Protein AF-X0SMR6-F1 (afdb_monomer)

Radius of gyration: 31.28 Å; Cα contacts (8 Å, |Δi|>4): 449; chains: 1; bounding box: 63×114×72 Å

Foldseek 3Di:
DDDDDDDDPPDDDDAQDKDFAAPLGKDWDADPQRKIKIFFHGKIKTFHDWDDDVVQLETAGEMETEAGKMWIQDAASPPRPYDFHWYDYLFKIKTDHGFTKMWHHHHSFKIKIFTQAAKMWIFTPVGNVAIAMDHHQWMWMGGHPDHIDHTDRDDPVVVVVSCPRTPDPDPDDDPDPPPDDDDDDDDDDDDDDDDDDDDDDDDDDDDDDDDDDDDDDDDDDDDDDDDDDDDDDDDDDDDDDDDD

Organism: NCBI:txid412755

Secondary structure (DSSP, 8-state):
-PPPPPP-TTPPP-TT-EEE--TT--EEEE-TTS-EEEE-TT-EEEEEEEEEETTTTEEEEEEEEEEEEEEEEPPP-TT-SEEEEEEE-SSEEEEESS-EEEEEE-SSSEEEEEE-SSEEEEEESS-TT-EEEEETTEEEEEETTSPPPPPEEPPHHHHHHHHTTSPP-S---------------------------------------------------------------PPPPPPPPPP-

pLDDT: mean 74.0, std 23.2, range [31.34, 95.31]

Structure (mmCIF, N/CA/C/O backbone):
data_AF-X0SMR6-F1
#
_entry.id   AF-X0SMR6-F1
#
loop_
_atom_site.group_PDB
_atom_site.id
_atom_site.type_symbol
_atom_site.label_atom_id
_atom_site.label_alt_id
_atom_site.label_comp_id
_atom_site.label_asym_id
_atom_site.label_entity_id
_atom_site.label_seq_id
_atom_site.pdbx_PDB_ins_code
_atom_site.Cartn_x
_atom_site.Cartn_y
_atom_site.Cartn_z
_atom_site.occupancy
_atom_site.B_iso_or_equiv
_atom_site.auth_seq_id
_atom_site.auth_comp_id
_atom_site.auth_asym_id
_atom_site.auth_atom_id
_atom_site.pdbx_PDB_model_num
ATOM 1 N N . VAL A 1 1 ? -21.316 -9.747 -16.899 1.00 54.12 1 VAL A N 1
ATOM 2 C CA . VAL A 1 1 ? -20.141 -9.779 -15.994 1.00 54.12 1 VAL A CA 1
ATOM 3 C C . VAL A 1 1 ? -19.235 -10.904 -16.452 1.00 54.12 1 VAL A C 1
ATOM 5 O O . VAL A 1 1 ? -19.767 -11.990 -16.651 1.00 54.12 1 VAL A O 1
ATOM 8 N N . PRO A 1 2 ? -17.940 -10.658 -16.708 1.00 64.94 2 PRO A N 1
ATOM 9 C CA . PRO A 1 2 ? -17.018 -11.730 -17.065 1.00 64.94 2 PRO A CA 1
ATOM 10 C C . PRO A 1 2 ? -16.929 -12.743 -15.919 1.00 64.94 2 PRO A C 1
ATOM 12 O O . PRO A 1 2 ? -17.005 -12.366 -14.745 1.00 64.94 2 PRO A O 1
ATOM 15 N N . SER A 1 3 ? -16.813 -14.021 -16.268 1.00 77.00 3 SER A N 1
ATOM 16 C CA . SER A 1 3 ? -16.624 -15.096 -15.297 1.00 77.00 3 SER A CA 1
ATOM 17 C C . SER A 1 3 ? -15.262 -14.946 -14.614 1.00 77.00 3 SER A C 1
ATOM 19 O O . SER A 1 3 ? -14.288 -14.610 -15.291 1.00 77.00 3 SER A O 1
ATOM 21 N N . PRO A 1 4 ? -15.166 -15.177 -13.294 1.00 81.44 4 PRO A N 1
ATOM 22 C CA . PRO A 1 4 ? -13.883 -15.143 -12.607 1.00 81.44 4 PRO A CA 1
ATOM 23 C C . PRO A 1 4 ? -12.962 -16.233 -13.168 1.00 81.44 4 PRO A C 1
ATOM 25 O O . PRO A 1 4 ? -13.382 -17.376 -13.343 1.00 81.44 4 PRO A O 1
ATOM 28 N N . ILE A 1 5 ? -11.711 -15.869 -13.448 1.00 88.25 5 ILE A N 1
ATOM 29 C CA . ILE A 1 5 ? -10.665 -16.801 -13.875 1.00 88.25 5 ILE A CA 1
ATOM 30 C C . ILE A 1 5 ? -9.921 -17.267 -12.623 1.00 88.25 5 ILE A C 1
ATOM 32 O O . ILE A 1 5 ? -9.523 -16.449 -11.792 1.00 88.25 5 ILE A O 1
ATOM 36 N N . THR A 1 6 ? -9.744 -18.579 -12.472 1.00 89.88 6 THR A N 1
ATOM 37 C CA . THR A 1 6 ? -8.968 -19.148 -11.364 1.00 89.88 6 THR A CA 1
ATOM 38 C C . THR A 1 6 ? -7.497 -18.814 -11.542 1.00 89.88 6 THR A C 1
ATOM 40 O O . THR A 1 6 ? -6.905 -19.183 -12.552 1.00 89.88 6 THR A O 1
ATOM 43 N N . VAL A 1 7 ? -6.903 -18.156 -10.547 1.00 88.19 7 VAL A N 1
ATOM 44 C CA . VAL A 1 7 ? -5.481 -17.805 -10.561 1.00 88.19 7 VAL A CA 1
ATOM 45 C C . VAL A 1 7 ? -4.621 -19.051 -10.315 1.00 88.19 7 VAL A C 1
ATOM 47 O O . VAL A 1 7 ? -4.873 -19.821 -9.392 1.00 88.19 7 VAL A O 1
ATOM 50 N N . THR A 1 8 ? -3.583 -19.227 -11.127 1.00 89.06 8 THR A N 1
ATOM 51 C CA . THR A 1 8 ? -2.539 -20.248 -11.031 1.00 89.06 8 THR A CA 1
ATOM 52 C C . THR A 1 8 ? -1.177 -19.569 -10.898 1.00 89.06 8 THR A C 1
ATOM 54 O O . THR A 1 8 ? -1.001 -18.402 -11.261 1.00 89.06 8 THR A O 1
ATOM 57 N N . LEU A 1 9 ? -0.198 -20.287 -10.346 1.00 88.81 9 LEU A N 1
ATOM 58 C CA . LEU A 1 9 ? 1.154 -19.763 -10.173 1.00 88.81 9 LEU A CA 1
ATOM 59 C C . LEU A 1 9 ? 1.781 -19.411 -11.531 1.00 88.81 9 LEU A C 1
ATOM 61 O O . LEU A 1 9 ? 1.693 -20.189 -12.478 1.00 88.81 9 LEU A O 1
ATOM 65 N N . GLY A 1 10 ? 2.428 -18.247 -11.607 1.00 88.00 10 GLY A N 1
ATOM 66 C CA . GLY A 1 10 ? 3.087 -17.769 -12.826 1.00 88.00 10 GLY A CA 1
ATOM 67 C C . GLY A 1 10 ? 2.146 -17.143 -13.857 1.00 88.00 10 GLY A C 1
ATOM 68 O O . GLY A 1 10 ? 2.609 -16.731 -14.918 1.00 88.00 10 GLY A O 1
ATOM 69 N N . MET A 1 11 ? 0.845 -17.037 -13.566 1.00 91.31 11 MET A N 1
ATOM 70 C CA . MET A 1 11 ? -0.073 -16.318 -14.443 1.00 91.31 11 MET A CA 1
ATOM 71 C C . MET A 1 11 ? 0.282 -14.823 -14.487 1.00 91.31 11 MET A C 1
ATOM 73 O O . MET A 1 11 ? 0.423 -14.206 -13.427 1.00 91.31 11 MET A O 1
ATOM 77 N N . PRO A 1 12 ? 0.399 -14.223 -15.685 1.00 89.50 12 PRO A N 1
ATOM 78 C CA . PRO A 1 12 ? 0.598 -12.788 -15.805 1.00 89.50 12 PRO A CA 1
ATOM 79 C C . PRO A 1 12 ? -0.660 -12.036 -15.364 1.00 89.50 12 PRO A C 1
ATOM 81 O O . PRO A 1 12 ? -1.778 -12.407 -15.721 1.00 89.50 12 PRO A O 1
ATOM 84 N N . VAL A 1 13 ? -0.456 -10.954 -14.616 1.00 89.56 13 VAL A N 1
ATOM 85 C CA . VAL A 1 13 ? -1.508 -9.999 -14.254 1.00 89.56 13 VAL A CA 1
ATOM 86 C C . VAL A 1 13 ? -1.334 -8.755 -15.118 1.00 89.56 13 VAL A C 1
ATOM 88 O O . VAL A 1 13 ? -0.211 -8.287 -15.318 1.00 89.56 13 VAL A O 1
ATOM 91 N N . HIS A 1 14 ? -2.438 -8.221 -15.626 1.00 90.19 14 HIS A N 1
ATOM 92 C CA . HIS A 1 14 ? -2.454 -7.071 -16.519 1.00 90.19 14 HIS A CA 1
ATOM 93 C C . HIS A 1 14 ? -3.076 -5.841 -15.851 1.00 90.19 14 HIS A C 1
ATOM 95 O O . HIS A 1 14 ? -3.699 -5.895 -14.789 1.00 90.19 14 HIS A O 1
ATOM 101 N N . LEU A 1 15 ? -2.890 -4.690 -16.494 1.00 89.06 15 LEU A N 1
ATOM 102 C CA . LEU A 1 15 ? -3.566 -3.455 -16.112 1.00 89.06 15 LEU A CA 1
ATOM 103 C C . LEU A 1 15 ? -5.083 -3.627 -16.190 1.00 89.06 15 LEU A C 1
ATOM 105 O O . LEU A 1 15 ? -5.597 -4.268 -17.102 1.00 89.06 15 LEU A O 1
ATOM 109 N N . HIS A 1 16 ? -5.785 -3.000 -15.250 1.00 89.75 16 HIS A N 1
ATOM 110 C CA . HIS A 1 16 ? -7.233 -3.080 -15.054 1.00 89.75 16 HIS A CA 1
ATOM 111 C C . HIS A 1 16 ? -7.761 -4.439 -14.582 1.00 89.75 16 HIS A C 1
ATOM 113 O O . HIS A 1 16 ? -8.978 -4.596 -14.432 1.00 89.75 16 HIS A O 1
ATOM 119 N N . ASP A 1 17 ? -6.877 -5.384 -14.249 1.00 91.50 17 ASP A N 1
ATOM 120 C CA . ASP A 1 17 ? -7.290 -6.634 -13.629 1.00 91.50 17 ASP A CA 1
ATOM 121 C C . ASP A 1 17 ? -7.824 -6.408 -12.213 1.00 91.50 17 ASP A C 1
ATOM 123 O O . ASP A 1 17 ? -7.370 -5.557 -11.435 1.00 91.50 17 ASP A O 1
ATOM 127 N N . ARG A 1 18 ? -8.815 -7.232 -11.873 1.00 92.88 18 ARG A N 1
ATOM 128 C CA . ARG A 1 18 ? -9.393 -7.308 -10.540 1.00 92.88 18 ARG A CA 1
ATOM 129 C C . ARG A 1 18 ? -9.115 -8.673 -9.945 1.00 92.88 18 ARG A C 1
ATOM 131 O O . ARG A 1 18 ? -9.646 -9.684 -10.398 1.00 92.88 18 ARG A O 1
ATOM 138 N N . VAL A 1 19 ? -8.335 -8.671 -8.882 1.00 92.62 19 VAL A N 1
ATOM 139 C CA . VAL A 1 19 ? -7.870 -9.860 -8.194 1.00 92.62 19 VAL A CA 1
ATOM 140 C C . VAL A 1 19 ? -8.637 -10.013 -6.890 1.00 92.62 19 VAL A C 1
ATOM 142 O O . VAL A 1 19 ? -8.716 -9.088 -6.081 1.00 92.62 19 VAL A O 1
ATOM 145 N N . ARG A 1 20 ? -9.221 -11.194 -6.686 1.00 92.75 20 ARG A N 1
ATOM 146 C CA . ARG A 1 20 ? -10.010 -11.519 -5.497 1.00 92.75 20 ARG A CA 1
ATOM 147 C C . ARG A 1 20 ? -9.496 -12.790 -4.854 1.00 92.75 20 ARG A C 1
ATOM 149 O O . ARG A 1 20 ? -9.297 -13.785 -5.545 1.00 92.75 20 ARG A O 1
ATOM 156 N N . THR A 1 21 ? -9.333 -12.766 -3.539 1.00 92.69 21 THR A N 1
ATOM 157 C CA . THR A 1 21 ? -8.978 -13.950 -2.753 1.00 92.69 21 THR A CA 1
ATOM 158 C C . THR A 1 21 ? -10.193 -14.447 -1.971 1.00 92.69 21 THR A C 1
ATOM 160 O O . THR A 1 21 ? -11.002 -13.665 -1.467 1.00 92.69 21 THR A O 1
ATOM 163 N N . GLY A 1 22 ? -10.349 -15.770 -1.903 1.00 90.50 22 GLY A N 1
ATOM 164 C CA . GLY A 1 22 ? -11.381 -16.418 -1.098 1.00 90.50 22 GLY A CA 1
ATOM 165 C C . GLY A 1 22 ? -11.052 -16.427 0.397 1.00 90.50 22 GLY A C 1
ATOM 166 O O . GLY A 1 22 ? -10.093 -15.798 0.852 1.00 90.50 22 GLY A O 1
ATOM 167 N N . ALA A 1 23 ? -11.855 -17.166 1.163 1.00 89.69 23 ALA A N 1
ATOM 168 C CA . ALA A 1 23 ? -11.477 -17.565 2.519 1.00 89.69 23 ALA A CA 1
ATOM 169 C C . ALA A 1 23 ? -10.233 -18.467 2.465 1.00 89.69 23 ALA A C 1
ATOM 171 O O . ALA A 1 23 ? -10.049 -19.186 1.478 1.00 89.69 23 ALA A O 1
ATOM 172 N N . ASP A 1 24 ? -9.361 -18.366 3.472 1.00 86.69 24 ASP A N 1
ATOM 173 C CA . ASP A 1 24 ? -8.137 -19.179 3.599 1.00 86.69 24 ASP A CA 1
ATOM 174 C C . ASP A 1 24 ? -7.206 -19.141 2.372 1.00 86.69 24 ASP A C 1
ATOM 176 O O . ASP A 1 24 ? -6.337 -19.989 2.178 1.00 86.69 24 ASP A O 1
ATOM 180 N N . SER A 1 25 ? -7.370 -18.123 1.528 1.00 88.62 25 SER A N 1
ATOM 181 C CA . SER A 1 25 ? -6.618 -17.943 0.294 1.00 88.62 25 SER A CA 1
ATOM 182 C C . SER A 1 25 ? -5.602 -16.828 0.472 1.00 88.62 25 SER A C 1
ATOM 184 O O . SER A 1 25 ? -5.902 -15.783 1.049 1.00 88.62 25 SER A O 1
ATOM 186 N N . ARG A 1 26 ? -4.401 -17.025 -0.066 1.00 90.12 26 ARG A N 1
ATOM 187 C CA . ARG A 1 26 ? -3.336 -16.018 -0.079 1.00 90.12 26 ARG A CA 1
ATOM 188 C C . ARG A 1 26 ? -2.801 -15.900 -1.490 1.00 90.12 26 ARG A C 1
ATOM 190 O O . ARG A 1 26 ? -2.728 -16.895 -2.207 1.00 90.12 26 ARG A O 1
ATOM 197 N N . LEU A 1 27 ? -2.403 -14.695 -1.871 1.00 91.38 27 LEU A N 1
ATOM 198 C CA . LEU A 1 27 ? -1.801 -14.454 -3.174 1.00 91.38 27 LEU A CA 1
ATOM 199 C C . LEU A 1 27 ? -0.575 -13.567 -3.021 1.00 91.38 27 LEU A C 1
ATOM 201 O O . LEU A 1 27 ? -0.599 -12.593 -2.274 1.00 91.38 27 LEU A O 1
ATOM 205 N N . ARG A 1 28 ? 0.484 -13.896 -3.755 1.00 92.94 28 ARG A N 1
ATOM 206 C CA . ARG A 1 28 ? 1.659 -13.046 -3.916 1.00 92.94 28 ARG A CA 1
ATOM 207 C C . ARG A 1 28 ? 1.736 -12.611 -5.373 1.00 92.94 28 ARG A C 1
ATOM 209 O O . ARG A 1 28 ? 1.676 -13.453 -6.263 1.00 92.94 28 ARG A O 1
ATOM 216 N N . ILE A 1 29 ? 1.864 -11.311 -5.592 1.00 92.25 29 ILE A N 1
ATOM 217 C CA . ILE A 1 29 ? 2.037 -10.690 -6.901 1.00 92.25 29 ILE A CA 1
ATOM 218 C C . ILE A 1 29 ? 3.399 -10.007 -6.893 1.00 92.25 29 ILE A C 1
ATOM 220 O O . ILE A 1 29 ? 3.713 -9.247 -5.975 1.00 92.25 29 ILE A O 1
ATOM 224 N N . GLU A 1 30 ? 4.205 -10.289 -7.906 1.00 92.94 30 GLU A N 1
ATOM 225 C CA . GLU A 1 30 ? 5.474 -9.614 -8.148 1.00 92.94 30 GLU A CA 1
ATOM 226 C C . GLU A 1 30 ? 5.307 -8.668 -9.336 1.00 92.94 30 GLU A C 1
ATOM 228 O O . GLU A 1 30 ? 4.787 -9.051 -10.384 1.00 92.94 30 GLU A O 1
ATOM 233 N N . LEU A 1 31 ? 5.686 -7.410 -9.140 1.00 91.88 31 LEU A N 1
ATOM 234 C CA . LEU A 1 31 ? 5.591 -6.355 -10.140 1.00 91.88 31 LEU A CA 1
ATOM 235 C C . LEU A 1 31 ? 6.909 -6.247 -10.914 1.00 91.88 31 LEU A C 1
ATOM 237 O O . LEU A 1 31 ? 7.981 -6.561 -10.400 1.00 91.88 31 LEU A O 1
ATOM 241 N N . LEU A 1 32 ? 6.849 -5.716 -12.137 1.00 90.81 32 LEU A N 1
ATOM 242 C CA . LEU A 1 32 ? 8.033 -5.566 -12.996 1.00 90.81 32 LEU A CA 1
ATOM 243 C C . LEU A 1 32 ? 9.078 -4.576 -12.447 1.00 90.81 32 LEU A C 1
ATOM 245 O O . LEU A 1 32 ? 10.226 -4.595 -12.880 1.00 90.81 32 LEU A O 1
ATOM 249 N N . ASP A 1 33 ? 8.702 -3.712 -11.500 1.00 88.81 33 ASP A N 1
ATOM 250 C CA . ASP A 1 33 ? 9.623 -2.798 -10.815 1.00 88.81 33 ASP A CA 1
ATOM 251 C C . ASP A 1 33 ? 10.373 -3.475 -9.644 1.00 88.81 33 ASP A C 1
ATOM 253 O O . ASP A 1 33 ? 11.227 -2.853 -9.005 1.00 88.81 33 ASP A O 1
ATOM 257 N N . GLY A 1 34 ? 10.078 -4.752 -9.368 1.00 89.56 34 GLY A N 1
ATOM 258 C CA . GLY A 1 34 ? 10.602 -5.525 -8.241 1.00 89.56 34 GLY A CA 1
ATOM 259 C C . GLY A 1 34 ? 9.846 -5.306 -6.928 1.00 89.56 34 GLY A C 1
ATOM 260 O O . GLY A 1 34 ? 10.296 -5.778 -5.884 1.00 89.56 34 GLY A O 1
ATOM 261 N N . SER A 1 35 ? 8.726 -4.577 -6.946 1.00 92.50 35 SER A N 1
ATOM 262 C CA . SER A 1 35 ? 7.831 -4.479 -5.793 1.00 92.50 35 SER A CA 1
ATOM 263 C C . SER A 1 35 ? 7.024 -5.772 -5.631 1.00 92.50 35 SER A C 1
ATOM 265 O O . SER A 1 35 ? 6.663 -6.429 -6.608 1.00 92.50 35 SER A O 1
ATOM 267 N N . ILE A 1 36 ? 6.707 -6.140 -4.391 1.00 93.94 36 ILE A N 1
ATOM 268 C CA . ILE A 1 36 ? 5.972 -7.372 -4.079 1.00 93.94 36 ILE A CA 1
ATOM 269 C C . ILE A 1 36 ? 4.716 -7.022 -3.290 1.00 93.94 36 ILE A C 1
ATOM 271 O O . ILE A 1 36 ? 4.769 -6.291 -2.302 1.00 93.94 36 ILE A O 1
ATOM 275 N N . MET A 1 37 ? 3.584 -7.588 -3.695 1.00 93.88 37 MET A N 1
ATOM 276 C CA . MET A 1 37 ? 2.295 -7.422 -3.035 1.00 93.88 37 MET A CA 1
ATOM 277 C C . MET A 1 37 ? 1.779 -8.774 -2.542 1.00 93.88 37 MET A C 1
ATOM 279 O O . MET A 1 37 ? 1.619 -9.710 -3.318 1.00 93.88 37 MET A O 1
ATOM 283 N N . GLY A 1 38 ? 1.508 -8.879 -1.247 1.00 93.94 38 GLY A N 1
ATOM 284 C CA . GLY A 1 38 ? 0.858 -10.021 -0.618 1.00 93.94 38 GLY A CA 1
ATOM 285 C C . GLY A 1 38 ? -0.583 -9.682 -0.261 1.00 93.94 38 GLY A C 1
ATOM 286 O O . GLY A 1 38 ? -0.823 -8.772 0.529 1.00 93.94 38 GLY A O 1
ATOM 287 N N . LEU A 1 39 ? -1.543 -10.415 -0.812 1.00 94.12 39 LEU A N 1
ATOM 288 C CA . LEU A 1 39 ? -2.955 -10.319 -0.455 1.00 94.12 39 LEU A CA 1
ATOM 289 C C . LEU A 1 39 ? -3.287 -11.427 0.543 1.00 94.12 39 LEU A C 1
ATOM 291 O O . LEU A 1 39 ? -2.935 -12.594 0.335 1.00 94.12 39 LEU A O 1
ATOM 295 N N . GLY A 1 40 ? -3.969 -11.043 1.618 1.00 92.31 40 GLY A N 1
ATOM 296 C CA . GLY A 1 40 ? -4.562 -11.980 2.562 1.00 92.31 40 GLY A CA 1
ATOM 297 C C . GLY A 1 40 ? -5.892 -12.538 2.064 1.00 92.31 40 GLY A C 1
ATOM 298 O O . GLY A 1 40 ? -6.296 -12.320 0.921 1.00 92.31 40 GLY A O 1
ATOM 299 N N . GLU A 1 41 ? -6.588 -13.236 2.951 1.00 91.75 41 GLU A N 1
ATOM 300 C CA . GLU A 1 41 ? -7.928 -13.761 2.692 1.00 91.75 41 GLU A CA 1
ATOM 301 C C . GLU A 1 41 ? -8.971 -12.650 2.492 1.00 91.75 41 GLU A C 1
ATOM 303 O O . GLU A 1 41 ? -8.841 -11.540 3.020 1.00 91.75 41 GLU A O 1
ATOM 308 N N . ARG A 1 42 ? -10.035 -12.973 1.742 1.00 91.75 42 ARG A N 1
ATOM 309 C CA . ARG A 1 42 ? -11.183 -12.085 1.473 1.00 91.75 42 ARG A CA 1
ATOM 310 C C . ARG A 1 42 ? -10.778 -10.688 0.975 1.00 91.75 42 ARG A C 1
ATOM 312 O O . ARG A 1 42 ? -11.433 -9.693 1.293 1.00 91.75 42 ARG A O 1
ATOM 319 N N . ALA A 1 43 ? -9.698 -10.612 0.204 1.00 93.69 43 ALA A N 1
ATOM 320 C CA . ALA A 1 43 ? -9.189 -9.375 -0.357 1.00 93.69 43 ALA A CA 1
ATOM 321 C C . ALA A 1 43 ? -9.760 -9.116 -1.755 1.00 93.69 43 ALA A C 1
ATOM 323 O O . ALA A 1 43 ? -9.983 -10.043 -2.535 1.00 93.69 43 ALA A O 1
ATOM 324 N N . ASP A 1 44 ? -9.984 -7.843 -2.071 1.00 94.56 44 ASP A N 1
ATOM 325 C CA . ASP A 1 44 ? -10.440 -7.381 -3.386 1.00 94.56 44 ASP A CA 1
ATOM 326 C C . ASP A 1 44 ? -9.544 -6.222 -3.831 1.00 94.56 44 ASP A C 1
ATOM 328 O O . ASP A 1 44 ? -9.626 -5.115 -3.285 1.00 94.56 44 ASP A O 1
ATOM 332 N N . LEU A 1 45 ? -8.649 -6.517 -4.773 1.00 94.75 45 LEU A N 1
ATOM 333 C CA . LEU A 1 45 ? -7.636 -5.609 -5.294 1.00 94.75 45 LEU A CA 1
ATOM 334 C C . LEU A 1 45 ? -7.890 -5.332 -6.777 1.00 94.75 45 LEU A C 1
ATOM 336 O O . LEU A 1 45 ? -8.084 -6.241 -7.578 1.00 94.75 45 LEU A O 1
ATOM 340 N N . ASN A 1 46 ? -7.797 -4.067 -7.151 1.00 94.75 46 ASN A N 1
ATOM 341 C CA . ASN A 1 46 ? -7.841 -3.574 -8.514 1.00 94.75 46 ASN A CA 1
ATOM 342 C C . ASN A 1 46 ? -6.484 -2.965 -8.874 1.00 94.75 46 ASN A C 1
ATOM 344 O O . ASN A 1 46 ? -5.974 -2.092 -8.161 1.00 94.75 46 ASN A O 1
ATOM 348 N N . LEU A 1 47 ? -5.917 -3.415 -9.990 1.00 93.06 47 LEU A N 1
ATOM 349 C CA . LEU A 1 47 ? -4.728 -2.816 -10.582 1.00 93.06 47 LEU A CA 1
ATOM 350 C C . LEU A 1 47 ? -5.191 -1.753 -11.570 1.00 93.06 47 LEU A C 1
ATOM 352 O O . LEU A 1 47 ? -5.636 -2.080 -12.660 1.00 93.06 47 LEU A O 1
ATOM 356 N N . ASP A 1 48 ? -5.143 -0.482 -11.190 1.00 92.56 48 ASP A N 1
ATOM 357 C CA . ASP A 1 48 ? -5.668 0.584 -12.046 1.00 92.56 48 ASP A CA 1
ATOM 358 C C . ASP A 1 48 ? -4.616 1.126 -13.007 1.00 92.56 48 ASP A C 1
ATOM 360 O O . ASP A 1 48 ? -4.919 1.365 -14.171 1.00 92.56 48 ASP A O 1
ATOM 364 N N . GLU A 1 49 ? -3.393 1.334 -12.523 1.00 92.06 49 GLU A N 1
ATOM 365 C CA . GLU A 1 49 ? -2.308 1.906 -13.313 1.00 92.06 49 GLU A CA 1
ATOM 366 C C . GLU A 1 49 ? -0.967 1.336 -12.860 1.00 92.06 49 GLU A C 1
ATOM 368 O O . GLU A 1 49 ? -0.687 1.211 -11.668 1.00 92.06 49 GLU A O 1
ATOM 373 N N . PHE A 1 50 ? -0.118 1.013 -13.823 1.00 92.19 50 PHE A N 1
ATOM 374 C CA . PHE A 1 50 ? 1.244 0.563 -13.601 1.00 92.19 50 PHE A CA 1
ATOM 375 C C . PHE A 1 50 ? 2.058 0.844 -14.865 1.00 92.19 50 PHE A C 1
ATOM 377 O O . PHE A 1 50 ? 1.906 0.186 -15.891 1.00 92.19 50 PHE A O 1
ATOM 384 N N . GLU A 1 51 ? 2.918 1.849 -14.785 1.00 91.19 51 GLU A N 1
ATOM 385 C CA . GLU A 1 51 ? 3.864 2.239 -15.818 1.00 91.19 51 GLU A CA 1
ATOM 386 C C . GLU A 1 51 ? 5.264 2.227 -15.203 1.00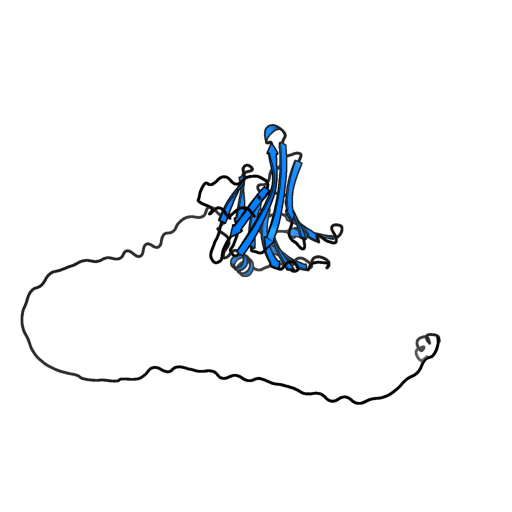 91.19 51 GLU A C 1
ATOM 388 O O . GLU A 1 51 ? 5.551 2.956 -14.249 1.00 91.19 51 GLU A O 1
ATOM 393 N N . PHE A 1 52 ? 6.152 1.408 -15.758 1.00 91.62 52 PHE A N 1
ATOM 394 C CA . PHE A 1 52 ? 7.544 1.331 -15.338 1.00 91.62 52 PHE A CA 1
ATOM 395 C C . PHE A 1 52 ? 8.449 1.452 -16.561 1.00 91.62 52 PHE A C 1
ATOM 397 O O . PHE A 1 52 ? 8.495 0.561 -17.405 1.00 91.62 52 PHE A O 1
ATOM 404 N N . ILE A 1 53 ? 9.160 2.578 -16.658 1.00 91.62 53 ILE A N 1
ATOM 405 C CA . ILE A 1 53 ? 10.094 2.866 -17.748 1.00 91.62 53 ILE A CA 1
ATOM 406 C C . ILE A 1 53 ? 11.462 3.177 -17.124 1.00 91.62 53 ILE A C 1
ATOM 408 O O . ILE A 1 53 ? 11.743 4.341 -16.799 1.00 91.62 53 ILE A O 1
ATOM 412 N N . PRO A 1 54 ? 12.327 2.162 -16.936 1.00 87.81 54 PRO A N 1
ATOM 413 C CA . PRO A 1 54 ? 13.623 2.343 -16.282 1.00 87.81 54 PRO A CA 1
ATOM 414 C C . PRO A 1 54 ? 14.539 3.305 -17.053 1.00 87.81 54 PRO A C 1
ATOM 416 O O . PRO A 1 54 ? 15.207 4.134 -16.439 1.00 87.81 54 PRO A O 1
ATOM 419 N N . GLU A 1 55 ? 14.497 3.283 -18.388 1.00 91.00 55 GLU A N 1
ATOM 420 C CA . GLU A 1 55 ? 15.276 4.173 -19.268 1.00 91.00 55 GLU A CA 1
ATOM 421 C C . GLU A 1 55 ? 14.957 5.657 -19.042 1.00 91.00 55 GLU A C 1
ATOM 423 O O . GLU A 1 55 ? 15.846 6.508 -19.007 1.00 91.00 55 GLU A O 1
ATOM 428 N N . LYS A 1 56 ? 13.671 5.972 -18.838 1.00 90.94 56 LYS A N 1
ATOM 429 C CA . LYS A 1 56 ? 13.186 7.333 -18.565 1.00 90.94 56 LYS A CA 1
ATOM 430 C C . LYS A 1 56 ? 13.198 7.676 -17.080 1.00 90.94 56 LYS A C 1
ATOM 432 O O . LYS A 1 56 ? 12.810 8.788 -16.721 1.00 90.94 56 LYS A O 1
ATOM 437 N N . LYS A 1 57 ? 13.644 6.754 -16.215 1.00 90.31 57 LYS A N 1
ATOM 438 C CA . LYS A 1 57 ? 13.641 6.924 -14.757 1.00 90.31 57 LYS A CA 1
ATOM 439 C C . LYS A 1 57 ? 12.251 7.313 -14.229 1.00 90.31 57 LYS A C 1
ATOM 441 O O . LYS A 1 57 ? 12.132 8.200 -13.376 1.00 90.31 57 LYS A O 1
ATOM 446 N N . LYS A 1 58 ? 11.214 6.665 -14.776 1.00 91.06 58 LYS A N 1
ATOM 447 C CA . LYS A 1 58 ? 9.800 6.926 -14.485 1.00 91.06 58 LYS A CA 1
ATOM 448 C C . LYS A 1 58 ? 9.112 5.662 -13.972 1.00 91.06 58 LYS A C 1
ATOM 450 O O . LYS A 1 58 ? 9.177 4.612 -14.611 1.00 91.06 58 LYS A O 1
ATOM 455 N N . ARG A 1 59 ? 8.431 5.792 -12.833 1.00 91.56 59 ARG A N 1
ATOM 456 C CA . ARG A 1 59 ? 7.463 4.830 -12.303 1.00 91.56 59 ARG A CA 1
ATOM 457 C C . ARG A 1 59 ? 6.183 5.556 -11.888 1.00 91.56 59 ARG A C 1
ATOM 459 O O . ARG A 1 59 ? 6.243 6.474 -11.064 1.00 91.56 59 ARG A O 1
ATOM 466 N N . SER A 1 60 ? 5.048 5.069 -12.382 1.00 91.12 60 SER A N 1
ATOM 467 C CA . SER A 1 60 ? 3.706 5.364 -11.877 1.00 91.12 60 SER A CA 1
ATOM 468 C C . SER A 1 60 ? 3.022 4.053 -11.507 1.00 91.12 60 SER A C 1
ATOM 470 O O . SER A 1 60 ? 2.939 3.150 -12.329 1.00 91.12 60 SER A O 1
ATOM 472 N N . ALA A 1 61 ? 2.564 3.919 -10.268 1.00 92.25 61 ALA A N 1
ATOM 473 C CA . ALA A 1 61 ? 1.802 2.760 -9.829 1.00 92.25 61 ALA A CA 1
ATOM 474 C C . ALA A 1 61 ? 0.612 3.221 -8.985 1.00 92.25 61 ALA A C 1
ATOM 476 O O . ALA A 1 61 ? 0.787 3.948 -8.000 1.00 92.25 61 ALA A O 1
ATOM 477 N N . PHE A 1 62 ? -0.589 2.806 -9.377 1.00 93.75 62 PHE A N 1
ATOM 478 C CA . PHE A 1 62 ? -1.837 3.104 -8.693 1.00 93.75 62 PHE A CA 1
ATOM 479 C C . PHE A 1 62 ? -2.662 1.830 -8.524 1.00 93.75 62 PHE A C 1
ATOM 481 O O . PHE A 1 62 ? -3.082 1.189 -9.489 1.00 93.75 62 PHE A O 1
ATOM 488 N N . PHE A 1 63 ? -2.911 1.486 -7.264 1.00 94.62 63 PHE A N 1
ATOM 489 C CA . PHE A 1 63 ? -3.677 0.308 -6.881 1.00 94.62 63 PHE A CA 1
ATOM 490 C C . PHE A 1 63 ? -4.856 0.714 -6.008 1.00 94.62 63 PHE A C 1
ATOM 492 O O . PHE A 1 63 ? -4.737 1.603 -5.160 1.00 94.62 63 PHE A O 1
ATOM 499 N N . ARG A 1 64 ? -5.982 0.021 -6.162 1.00 95.31 64 ARG A N 1
ATOM 500 C CA . ARG A 1 64 ? -7.152 0.177 -5.297 1.00 95.31 64 ARG A CA 1
ATOM 501 C C . ARG A 1 64 ? -7.441 -1.115 -4.563 1.00 95.31 64 ARG A C 1
ATOM 503 O O . ARG A 1 64 ? -7.620 -2.145 -5.193 1.00 95.31 64 ARG A O 1
ATOM 510 N N . ILE A 1 65 ? -7.560 -1.052 -3.245 1.00 95.31 65 ILE A N 1
ATOM 511 C CA . ILE A 1 65 ? -8.058 -2.164 -2.434 1.00 95.31 65 ILE A CA 1
ATOM 512 C C . ILE A 1 65 ? -9.416 -1.792 -1.854 1.00 95.31 65 ILE A C 1
ATOM 514 O O . ILE A 1 65 ? -9.569 -0.731 -1.255 1.00 95.31 65 ILE A O 1
ATOM 518 N N . ALA A 1 66 ? -10.414 -2.651 -2.049 1.00 93.81 66 ALA A N 1
ATOM 519 C CA . ALA A 1 66 ? -11.768 -2.419 -1.554 1.00 93.81 66 ALA A CA 1
ATOM 520 C C . ALA A 1 66 ? -12.037 -3.104 -0.207 1.00 93.81 66 ALA A C 1
ATOM 522 O O . ALA A 1 66 ? -12.837 -2.596 0.578 1.00 93.81 66 ALA A O 1
ATOM 523 N N . LEU A 1 67 ? -11.398 -4.250 0.045 1.00 94.50 67 LEU A N 1
ATOM 524 C CA . LEU A 1 67 ? -11.559 -5.046 1.262 1.00 94.50 67 LEU A CA 1
ATOM 525 C C . LEU A 1 67 ? -10.335 -5.945 1.472 1.00 94.50 67 LEU A C 1
ATOM 527 O O . LEU A 1 67 ? -9.660 -6.291 0.501 1.00 94.50 67 LEU A O 1
ATOM 531 N N . GLY A 1 68 ? -10.096 -6.350 2.719 1.00 93.12 68 GLY A N 1
ATOM 532 C CA . GLY A 1 68 ? -9.134 -7.385 3.087 1.00 93.12 68 GLY A CA 1
ATOM 533 C C . GLY A 1 68 ? -7.792 -6.829 3.542 1.00 93.12 68 GLY A C 1
ATOM 534 O O . GLY A 1 68 ? -7.634 -5.628 3.781 1.00 93.12 68 GLY A O 1
ATOM 535 N N . LYS A 1 69 ? -6.821 -7.728 3.710 1.00 94.06 69 LYS A N 1
ATOM 536 C CA . LYS A 1 69 ? -5.452 -7.368 4.090 1.00 94.06 69 LYS A CA 1
ATOM 537 C C . LYS A 1 69 ? -4.544 -7.349 2.861 1.00 94.06 69 LYS A C 1
ATOM 539 O O . LYS A 1 69 ? -4.589 -8.263 2.038 1.00 94.06 69 LYS A O 1
ATOM 544 N N . LEU A 1 70 ? -3.682 -6.344 2.780 1.00 95.12 70 LEU A N 1
ATOM 545 C CA . LEU A 1 70 ? -2.671 -6.186 1.743 1.00 95.12 70 LEU A CA 1
ATOM 546 C C . LEU A 1 70 ? -1.349 -5.751 2.372 1.00 95.12 70 LEU A C 1
ATOM 548 O O . LEU A 1 70 ? -1.277 -4.721 3.032 1.00 95.12 70 LEU A O 1
ATOM 552 N N . ARG A 1 71 ? -0.295 -6.520 2.129 1.00 94.38 71 ARG A N 1
ATOM 553 C CA . ARG A 1 71 ? 1.084 -6.192 2.483 1.00 94.38 71 ARG A CA 1
ATOM 554 C C . ARG A 1 71 ? 1.801 -5.829 1.204 1.00 94.38 71 ARG A C 1
ATOM 556 O O . ARG A 1 71 ? 1.718 -6.566 0.227 1.00 94.38 71 ARG A O 1
ATOM 563 N N . VAL A 1 72 ? 2.505 -4.713 1.202 1.00 94.81 72 VAL A N 1
ATOM 564 C CA . VAL A 1 72 ? 3.232 -4.255 0.024 1.00 94.81 72 VAL A CA 1
ATOM 565 C C . VAL A 1 72 ? 4.650 -3.927 0.430 1.00 94.81 72 VAL A C 1
ATOM 567 O O . VAL A 1 72 ? 4.881 -3.138 1.342 1.00 94.81 72 VAL A O 1
ATOM 570 N N . PHE A 1 73 ? 5.588 -4.535 -0.276 1.00 94.56 73 PHE A N 1
ATOM 571 C CA . PHE A 1 73 ? 6.971 -4.115 -0.321 1.00 94.56 73 PHE A CA 1
ATOM 572 C C . PHE A 1 73 ? 7.160 -3.295 -1.594 1.00 94.56 73 PHE A C 1
ATOM 574 O O . PHE A 1 73 ? 7.231 -3.852 -2.691 1.00 94.56 73 PHE A O 1
ATOM 581 N N . ALA A 1 74 ? 7.182 -1.973 -1.459 1.00 92.06 74 ALA A N 1
ATOM 582 C CA . ALA A 1 74 ? 7.470 -1.093 -2.578 1.00 92.06 74 ALA A CA 1
ATOM 583 C C . ALA A 1 74 ? 8.977 -0.857 -2.639 1.00 92.06 74 ALA A C 1
ATOM 585 O O . ALA 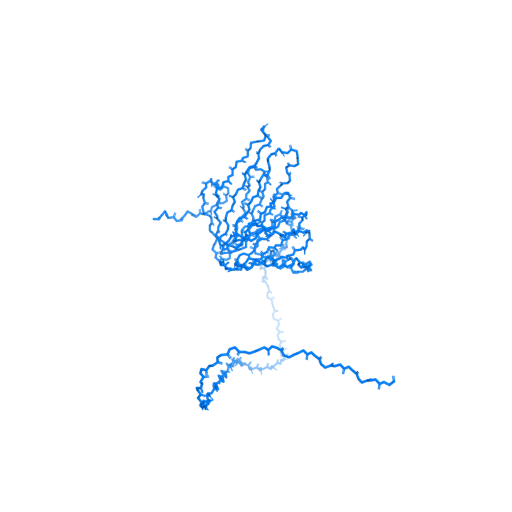A 1 74 ? 9.546 -0.261 -1.721 1.00 92.06 74 ALA A O 1
ATOM 586 N N . ARG A 1 75 ? 9.615 -1.281 -3.733 1.00 90.56 75 ARG A N 1
ATOM 587 C CA . ARG A 1 75 ? 11.051 -1.068 -3.923 1.00 90.56 75 ARG A CA 1
ATOM 588 C C . ARG A 1 75 ? 11.362 0.429 -3.927 1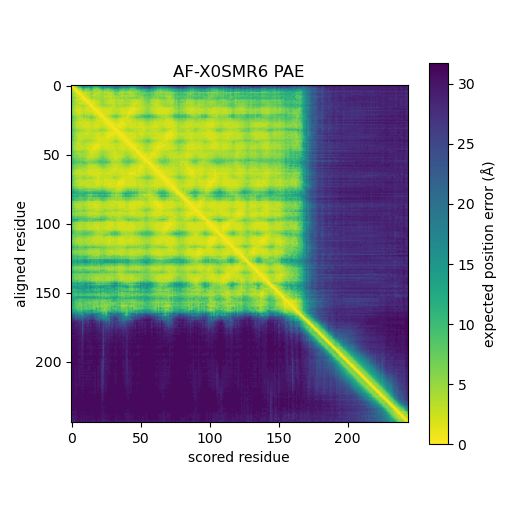.00 90.56 75 ARG A C 1
ATOM 590 O O . ARG A 1 75 ? 10.653 1.222 -4.561 1.00 90.56 75 ARG A O 1
ATOM 597 N N . ASP A 1 76 ? 12.434 0.813 -3.237 1.00 87.44 76 ASP A N 1
ATOM 598 C CA . ASP A 1 76 ? 12.960 2.166 -3.353 1.00 87.44 76 ASP A CA 1
ATOM 599 C C . ASP A 1 76 ? 13.690 2.332 -4.692 1.00 87.44 76 ASP A C 1
ATOM 601 O O . ASP A 1 76 ? 14.619 1.595 -5.027 1.00 87.44 76 ASP A O 1
ATOM 605 N N . LEU A 1 77 ? 13.234 3.307 -5.471 1.00 86.06 77 LEU A N 1
ATOM 606 C CA . LEU A 1 77 ? 13.797 3.680 -6.764 1.00 86.06 77 LEU A CA 1
ATOM 607 C C . LEU A 1 77 ? 14.482 5.040 -6.625 1.00 86.06 77 LEU A C 1
ATOM 609 O O . LEU A 1 77 ? 14.145 6.013 -7.311 1.00 86.06 77 LEU A O 1
ATOM 613 N N . ALA A 1 78 ? 15.424 5.121 -5.685 1.00 80.44 78 ALA A N 1
ATOM 614 C CA . ALA A 1 78 ? 16.252 6.298 -5.489 1.00 80.44 78 ALA A CA 1
ATOM 615 C C . ALA A 1 78 ? 16.909 6.710 -6.822 1.00 80.44 78 ALA A C 1
ATOM 617 O O . ALA A 1 78 ? 17.445 5.889 -7.564 1.00 80.44 78 ALA A O 1
ATOM 618 N N . GLY A 1 79 ? 16.814 7.995 -7.167 1.00 80.38 79 GLY A N 1
ATOM 619 C CA . GLY A 1 79 ? 17.311 8.529 -8.441 1.00 80.38 79 GLY A CA 1
ATOM 620 C C . GLY A 1 79 ? 16.313 8.502 -9.605 1.00 80.38 79 GLY A C 1
ATOM 621 O O . GLY A 1 79 ? 16.619 9.069 -10.658 1.00 80.38 79 GLY A O 1
ATOM 622 N N . PHE A 1 80 ? 15.118 7.922 -9.436 1.00 87.62 80 PHE A N 1
ATOM 623 C CA . PHE A 1 80 ? 14.027 8.103 -10.396 1.00 87.62 80 PHE A CA 1
ATOM 624 C C . PHE A 1 80 ? 13.430 9.512 -10.279 1.00 87.62 80 PHE A C 1
ATOM 626 O O . PHE A 1 80 ? 13.175 9.989 -9.165 1.00 87.62 80 PHE A O 1
ATOM 633 N N . LYS A 1 81 ? 13.202 10.173 -11.425 1.00 84.12 81 LYS A N 1
ATOM 634 C CA . LYS A 1 81 ? 12.587 11.514 -11.484 1.00 84.12 81 LYS A CA 1
ATOM 635 C C . LYS A 1 81 ? 11.139 11.451 -11.013 1.00 84.12 81 LYS A C 1
ATOM 637 O O . LYS A 1 81 ? 10.705 12.264 -10.206 1.00 84.12 81 LYS A O 1
ATOM 642 N N . GLU A 1 82 ? 10.436 10.426 -11.477 1.00 85.25 82 GLU A N 1
ATOM 643 C CA . GLU A 1 82 ? 9.069 10.120 -11.093 1.00 85.25 82 GLU A CA 1
ATOM 644 C C . GLU A 1 82 ? 9.040 8.723 -10.486 1.00 85.25 82 GLU A C 1
ATOM 646 O O . GLU A 1 82 ? 9.452 7.751 -11.117 1.00 85.25 82 GLU A O 1
ATOM 651 N N . ARG A 1 83 ? 8.576 8.627 -9.241 1.00 87.56 83 ARG A N 1
ATOM 652 C CA . ARG A 1 83 ? 8.477 7.367 -8.494 1.00 87.56 83 ARG A CA 1
ATOM 653 C C . ARG A 1 83 ? 7.162 7.283 -7.733 1.00 87.56 83 ARG A C 1
ATOM 655 O O . ARG A 1 83 ? 7.131 6.933 -6.556 1.00 87.56 83 ARG A O 1
ATOM 662 N N . GLY A 1 84 ? 6.068 7.641 -8.397 1.00 87.62 84 GLY A N 1
ATOM 663 C CA . GLY A 1 84 ? 4.736 7.572 -7.810 1.00 87.62 84 GLY A CA 1
ATOM 664 C C . GLY A 1 84 ? 4.372 6.127 -7.486 1.00 87.62 84 GLY A C 1
ATOM 665 O O . GLY A 1 84 ? 4.459 5.258 -8.348 1.00 87.62 84 GLY A O 1
ATOM 666 N N . PHE A 1 85 ? 3.999 5.863 -6.238 1.00 93.12 85 PHE A N 1
ATOM 667 C CA . PHE A 1 85 ? 3.327 4.631 -5.840 1.00 93.12 85 PHE A CA 1
ATOM 668 C C . PHE A 1 85 ? 2.234 5.007 -4.870 1.00 93.12 85 PHE A C 1
ATOM 670 O O . PHE A 1 85 ? 2.484 5.628 -3.834 1.00 93.12 85 PHE A O 1
ATOM 677 N N . LYS A 1 86 ? 1.010 4.703 -5.269 1.00 93.69 86 LYS A N 1
ATOM 678 C CA . LYS A 1 86 ? -0.187 5.124 -4.573 1.00 93.69 86 LYS A CA 1
ATOM 679 C C . LYS A 1 86 ? -1.086 3.919 -4.372 1.00 93.69 86 LYS A C 1
ATOM 681 O O . LYS A 1 86 ? -1.402 3.206 -5.321 1.00 93.69 86 LYS A O 1
ATOM 686 N N . VAL A 1 87 ? -1.522 3.723 -3.136 1.00 94.81 87 VAL A N 1
ATOM 687 C CA . VAL A 1 87 ? -2.548 2.734 -2.802 1.00 94.81 87 VAL A CA 1
ATOM 688 C C . VAL A 1 87 ? -3.759 3.484 -2.292 1.00 94.81 87 VAL A C 1
ATOM 690 O O . VAL A 1 87 ? -3.656 4.292 -1.375 1.00 94.81 87 VAL A O 1
ATOM 693 N N . ARG A 1 88 ? -4.916 3.243 -2.895 1.00 94.44 88 ARG A N 1
ATOM 694 C CA . ARG A 1 88 ? -6.176 3.849 -2.483 1.00 94.44 88 ARG A CA 1
ATOM 695 C C . ARG A 1 88 ? -7.062 2.801 -1.831 1.00 94.44 88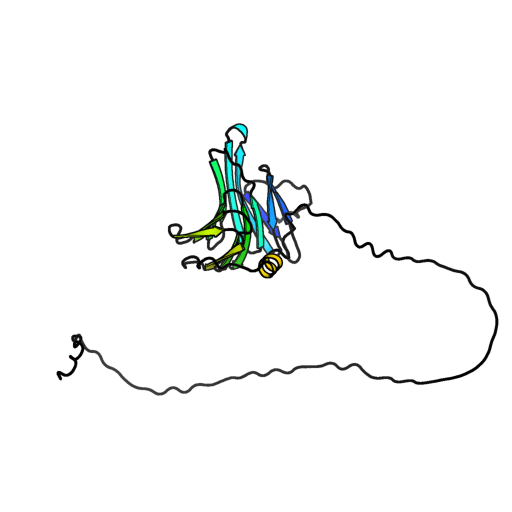 ARG A C 1
ATOM 697 O O . ARG A 1 88 ? -7.304 1.735 -2.390 1.00 94.44 88 ARG A O 1
ATOM 704 N N . THR A 1 89 ? -7.578 3.142 -0.664 1.00 94.44 89 THR A N 1
ATOM 705 C CA . THR A 1 89 ? -8.635 2.406 0.023 1.00 94.44 89 THR A CA 1
ATOM 706 C C . THR A 1 89 ? -9.935 3.216 -0.042 1.00 94.44 89 THR A C 1
ATOM 708 O O . THR A 1 89 ? -9.938 4.349 -0.541 1.00 94.44 89 THR A O 1
ATOM 711 N N . PRO A 1 90 ? -11.071 2.677 0.430 1.00 92.31 90 PRO A N 1
ATOM 712 C CA . PRO A 1 90 ? -12.316 3.434 0.489 1.00 92.31 90 PRO A CA 1
ATOM 713 C C . PRO A 1 90 ? -12.222 4.677 1.385 1.00 92.31 90 PRO A C 1
ATOM 715 O O . PRO A 1 90 ? -12.921 5.655 1.130 1.00 92.31 90 PRO A O 1
ATOM 718 N N . THR A 1 91 ? -11.352 4.657 2.403 1.00 92.25 91 THR A N 1
ATOM 719 C CA . THR A 1 91 ? -11.226 5.742 3.389 1.00 92.25 91 THR A CA 1
ATOM 720 C C . THR A 1 91 ? -9.934 6.541 3.284 1.00 92.25 91 THR A C 1
ATOM 722 O O . THR A 1 91 ? -9.900 7.675 3.751 1.00 92.25 91 THR A O 1
ATOM 725 N N . ALA A 1 92 ? -8.881 6.008 2.662 1.00 92.62 92 ALA A N 1
ATOM 726 C CA . ALA A 1 92 ? -7.561 6.629 2.657 1.00 92.62 92 ALA A CA 1
ATOM 727 C C . ALA A 1 92 ? -6.853 6.536 1.300 1.00 92.62 92 ALA A C 1
ATOM 729 O O . ALA A 1 92 ? -7.125 5.664 0.473 1.00 92.62 92 ALA A O 1
ATOM 730 N N . ILE A 1 93 ? -5.902 7.438 1.085 1.00 93.12 93 ILE A N 1
ATOM 731 C CA . ILE A 1 93 ? -4.942 7.409 -0.015 1.00 93.12 93 ILE A CA 1
ATOM 732 C C . ILE A 1 93 ? -3.550 7.386 0.607 1.00 93.12 93 ILE A C 1
ATOM 734 O O . ILE A 1 93 ? -3.199 8.259 1.397 1.00 93.12 93 ILE A O 1
ATOM 738 N N . LEU A 1 94 ? -2.769 6.378 0.243 1.00 94.12 94 LEU A N 1
ATOM 739 C CA . LEU A 1 94 ? -1.424 6.156 0.738 1.00 94.12 94 LEU A CA 1
ATOM 740 C C . LEU A 1 94 ? -0.423 6.532 -0.352 1.00 94.12 94 LEU A C 1
ATOM 742 O O . LEU A 1 94 ? -0.479 5.988 -1.456 1.00 94.12 94 LEU A O 1
ATOM 746 N N . GLY A 1 95 ? 0.482 7.452 -0.038 1.00 93.19 95 GLY A N 1
ATOM 747 C CA . GLY A 1 95 ? 1.642 7.817 -0.840 1.00 93.19 95 GLY A CA 1
ATOM 748 C C . GLY A 1 95 ? 2.886 7.106 -0.320 1.00 93.19 95 GLY A C 1
ATOM 749 O O . GLY A 1 95 ? 3.309 7.313 0.815 1.00 93.19 95 GLY A O 1
ATOM 750 N N . VAL A 1 96 ? 3.478 6.266 -1.163 1.00 91.75 96 VAL A N 1
ATOM 751 C CA . VAL A 1 96 ? 4.565 5.363 -0.783 1.00 91.75 96 VAL A CA 1
ATOM 752 C C . VAL A 1 96 ? 5.854 5.751 -1.494 1.00 91.75 96 VAL A C 1
ATOM 754 O O . VAL A 1 96 ? 5.903 5.846 -2.724 1.00 91.75 96 VAL A O 1
ATOM 757 N N . ARG A 1 97 ? 6.928 5.922 -0.719 1.00 87.44 97 ARG A N 1
ATOM 758 C CA . ARG A 1 97 ? 8.283 6.156 -1.230 1.00 87.44 97 ARG A CA 1
ATOM 759 C C . ARG A 1 97 ? 9.239 5.123 -0.631 1.00 87.44 97 ARG A C 1
ATOM 761 O O . ARG A 1 97 ? 9.863 5.396 0.381 1.00 87.44 97 ARG A O 1
ATOM 768 N N . GLY A 1 98 ? 9.316 3.944 -1.251 1.00 85.62 98 GLY A N 1
ATOM 769 C CA . GLY A 1 98 ? 10.267 2.898 -0.858 1.00 85.62 98 GLY A CA 1
ATOM 770 C C . GLY A 1 98 ? 10.031 2.373 0.559 1.00 85.62 98 GLY A C 1
ATOM 771 O O . GLY A 1 98 ? 10.867 2.572 1.429 1.00 85.62 98 GLY A O 1
ATOM 772 N N . THR A 1 99 ? 8.881 1.754 0.826 1.00 91.19 99 THR A N 1
ATOM 773 C CA . THR A 1 99 ? 8.516 1.273 2.171 1.00 91.19 99 THR A CA 1
ATOM 774 C C . THR A 1 99 ? 7.911 -0.126 2.116 1.00 91.19 99 THR A C 1
ATOM 776 O O . THR A 1 99 ? 7.306 -0.526 1.113 1.00 91.19 99 THR A O 1
ATOM 779 N N . LEU A 1 100 ? 8.065 -0.850 3.222 1.00 92.75 100 LEU A N 1
ATOM 780 C CA . LEU A 1 100 ? 7.263 -2.010 3.564 1.00 92.75 100 LEU A CA 1
ATOM 781 C C . LEU A 1 100 ? 6.106 -1.555 4.461 1.00 92.75 100 LEU A C 1
ATOM 783 O O . LEU A 1 100 ? 6.321 -0.996 5.535 1.00 92.75 100 LEU A O 1
ATOM 787 N N . PHE A 1 101 ? 4.874 -1.821 4.042 1.00 94.50 101 PHE A N 1
ATOM 788 C CA . PHE A 1 101 ? 3.685 -1.447 4.805 1.00 94.50 101 PHE A CA 1
ATOM 789 C C . PHE A 1 101 ? 2.579 -2.493 4.669 1.00 94.50 101 PHE A C 1
ATOM 791 O O . PHE A 1 101 ? 2.572 -3.327 3.755 1.00 94.50 101 PHE A O 1
ATOM 798 N N . LEU A 1 102 ? 1.637 -2.445 5.605 1.00 94.62 102 LEU A N 1
ATOM 799 C CA . LEU A 1 102 ? 0.455 -3.288 5.641 1.00 94.62 102 LEU A CA 1
ATOM 800 C C . LEU A 1 102 ? -0.793 -2.417 5.737 1.00 94.62 102 LEU A C 1
ATOM 802 O O . LEU A 1 102 ? -0.877 -1.478 6.524 1.00 94.62 102 LEU A O 1
ATOM 806 N N . VAL A 1 103 ? -1.780 -2.751 4.922 1.00 94.94 103 VAL A N 1
ATOM 807 C CA . VAL A 1 103 ? -3.093 -2.125 4.892 1.00 94.94 103 VAL A CA 1
ATOM 808 C C . VAL A 1 103 ? -4.117 -3.193 5.209 1.00 94.94 103 VAL A C 1
ATOM 810 O O . VAL A 1 103 ? -4.135 -4.255 4.591 1.00 94.94 103 VAL A O 1
ATOM 813 N N . TRP A 1 104 ? -4.998 -2.904 6.154 1.00 94.44 104 TRP A N 1
ATOM 814 C CA . TRP A 1 104 ? -6.125 -3.756 6.473 1.00 94.44 104 TRP A CA 1
ATOM 815 C C . TRP A 1 104 ? -7.418 -2.963 6.351 1.00 94.44 104 TRP A C 1
ATOM 817 O O . TRP A 1 104 ? -7.741 -2.115 7.182 1.00 94.44 104 TRP A O 1
ATOM 827 N N . VAL A 1 105 ? -8.166 -3.255 5.292 1.00 94.88 105 VAL A N 1
ATOM 828 C CA . VAL A 1 105 ? -9.496 -2.699 5.064 1.00 94.88 105 VAL A CA 1
ATOM 829 C C . VAL A 1 105 ? -10.509 -3.653 5.685 1.00 94.88 105 VAL A C 1
ATOM 831 O O . VAL A 1 105 ? -10.806 -4.710 5.123 1.00 94.88 105 VAL A O 1
ATOM 834 N N . GLN A 1 106 ? -11.017 -3.295 6.863 1.00 91.25 106 GLN A N 1
ATOM 835 C CA . GLN A 1 106 ? -12.043 -4.079 7.558 1.00 91.25 106 GLN A CA 1
ATOM 836 C C . GLN A 1 106 ? -13.424 -3.839 6.947 1.00 91.25 106 GLN A C 1
ATOM 838 O O . GLN A 1 106 ? -14.233 -4.755 6.825 1.00 91.25 106 GLN A O 1
ATOM 843 N N . SER A 1 107 ? -13.690 -2.598 6.542 1.00 90.62 107 SER A N 1
ATOM 844 C CA . SER A 1 107 ? -14.955 -2.190 5.944 1.00 90.62 107 SER A CA 1
ATOM 845 C C . SER A 1 107 ? -14.745 -0.994 5.015 1.00 90.62 107 SER A C 1
ATOM 847 O O . SER A 1 107 ? -13.660 -0.423 4.930 1.00 90.62 107 SER A O 1
ATOM 849 N N . LYS A 1 108 ? -15.811 -0.552 4.340 1.00 87.88 108 LYS A N 1
ATOM 850 C CA . LYS A 1 108 ? -15.776 0.672 3.521 1.00 87.88 108 LYS A CA 1
ATOM 851 C C . LYS A 1 108 ? -15.528 1.945 4.339 1.00 87.88 108 LYS A C 1
ATOM 853 O O . LYS A 1 108 ? -15.258 2.985 3.749 1.00 87.88 108 LYS A O 1
ATOM 858 N N . THR A 1 109 ? -15.660 1.874 5.662 1.00 88.81 109 THR A N 1
ATOM 859 C CA . THR A 1 109 ? -15.540 3.016 6.571 1.00 88.81 109 THR A CA 1
ATOM 860 C C . THR A 1 109 ? -14.359 2.905 7.519 1.00 88.81 109 THR A C 1
ATOM 862 O O . THR A 1 109 ? -14.054 3.904 8.151 1.00 88.81 109 THR A O 1
ATOM 865 N N . ILE A 1 110 ? -13.676 1.760 7.615 1.00 90.88 110 ILE A N 1
ATOM 866 C CA . ILE A 1 110 ? -12.546 1.568 8.532 1.00 90.88 110 ILE A CA 1
ATOM 867 C C . ILE A 1 110 ? -11.383 0.914 7.783 1.00 90.88 110 ILE A C 1
ATOM 869 O O . ILE A 1 110 ? -11.481 -0.226 7.315 1.00 90.88 110 ILE A O 1
ATOM 873 N N . THR A 1 111 ? -10.264 1.637 7.724 1.00 93.31 111 THR A N 1
ATOM 874 C CA . THR A 1 111 ? -8.974 1.128 7.246 1.00 93.31 111 THR A CA 1
ATOM 875 C C . THR A 1 111 ? -7.930 1.311 8.339 1.00 93.31 111 THR A C 1
ATOM 877 O O . THR A 1 111 ? -7.767 2.418 8.842 1.00 93.31 111 THR A O 1
ATOM 880 N N . LYS A 1 112 ? -7.183 0.252 8.646 1.00 92.75 112 LYS A N 1
ATOM 881 C CA . LYS A 1 112 ? -5.968 0.306 9.462 1.00 92.75 112 LYS A CA 1
ATOM 882 C C . LYS A 1 112 ? -4.753 0.286 8.544 1.00 92.75 112 LYS A C 1
ATOM 884 O O . LYS A 1 112 ? -4.670 -0.561 7.652 1.00 92.75 112 LYS A O 1
ATOM 889 N N . VAL A 1 113 ? -3.819 1.203 8.751 1.00 93.69 113 VAL A N 1
ATOM 890 C CA . VAL A 1 113 ? -2.553 1.257 8.012 1.00 93.69 113 VAL A CA 1
ATOM 891 C C 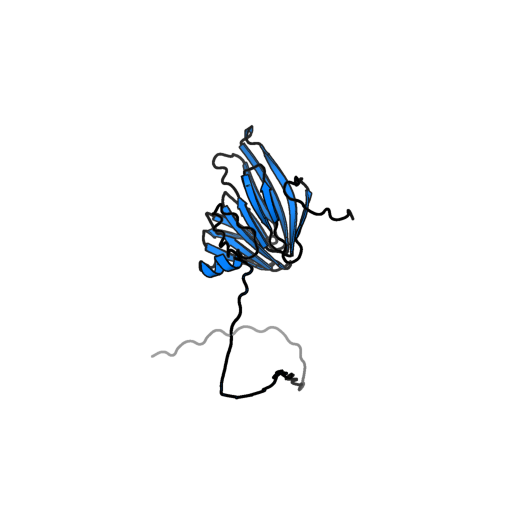. VAL A 1 113 ? -1.408 1.145 8.997 1.00 93.69 113 VAL A C 1
ATOM 893 O O . VAL A 1 113 ? -1.412 1.804 10.031 1.00 93.69 113 VAL A O 1
ATOM 896 N N . VAL A 1 114 ? -0.430 0.317 8.655 1.00 93.56 114 VAL A N 1
ATOM 897 C CA . VAL A 1 114 ? 0.753 0.040 9.462 1.00 93.56 114 VAL A CA 1
ATOM 898 C C . VAL A 1 114 ? 1.984 0.209 8.591 1.00 93.56 114 VAL A C 1
ATOM 900 O O . VAL A 1 114 ? 2.076 -0.392 7.518 1.00 93.56 114 VAL A O 1
ATOM 903 N N . CYS A 1 115 ? 2.935 1.008 9.052 1.00 93.81 115 CYS A N 1
ATOM 904 C CA . CYS A 1 115 ? 4.231 1.158 8.412 1.00 93.81 115 CYS A CA 1
ATOM 905 C C . CYS A 1 115 ? 5.238 0.240 9.109 1.00 93.81 115 CYS A C 1
ATOM 907 O O . CYS A 1 115 ? 5.405 0.301 10.324 1.00 93.81 115 CYS A O 1
ATOM 909 N N . LEU A 1 116 ? 5.883 -0.638 8.344 1.00 90.19 116 LEU A N 1
ATOM 910 C CA . LEU A 1 116 ? 6.862 -1.595 8.866 1.00 90.19 116 LEU A CA 1
ATOM 911 C C . LEU A 1 116 ? 8.287 -1.068 8.675 1.00 90.19 116 LEU A C 1
ATOM 913 O O . LEU A 1 116 ? 9.144 -1.280 9.523 1.00 90.19 116 LEU A O 1
ATOM 917 N N . GLU A 1 117 ? 8.547 -0.347 7.582 1.00 90.69 117 GLU A N 1
ATOM 918 C CA . GLU A 1 117 ? 9.872 0.202 7.280 1.00 90.69 117 GLU A CA 1
ATOM 919 C C . GLU A 1 117 ? 9.790 1.594 6.654 1.00 90.69 117 GLU A C 1
ATOM 921 O O . GLU A 1 117 ? 8.851 1.908 5.928 1.00 90.69 117 GLU A O 1
ATOM 926 N N . ASN A 1 118 ? 10.826 2.410 6.852 1.00 89.94 118 ASN A N 1
ATOM 927 C CA . ASN A 1 118 ? 10.954 3.747 6.266 1.00 89.94 118 ASN A CA 1
ATOM 928 C C . ASN A 1 118 ? 9.785 4.675 6.635 1.00 89.94 118 ASN A C 1
ATOM 930 O O . ASN A 1 118 ? 9.529 4.914 7.817 1.00 89.94 118 ASN A O 1
ATOM 934 N N . VAL A 1 119 ? 9.138 5.259 5.624 1.00 90.75 119 VAL A N 1
ATOM 935 C CA . VAL A 1 119 ? 8.126 6.296 5.782 1.00 90.75 119 VAL A CA 1
ATOM 936 C C . VAL A 1 119 ? 7.023 6.155 4.737 1.00 90.75 119 VAL A C 1
ATOM 938 O O . VAL A 1 119 ? 7.278 5.849 3.568 1.00 90.75 119 VAL A O 1
ATOM 941 N N . ILE A 1 120 ? 5.789 6.419 5.155 1.00 93.31 120 ILE A N 1
ATOM 942 C CA . ILE A 1 120 ? 4.609 6.441 4.291 1.00 93.31 120 ILE A CA 1
ATOM 943 C C . ILE A 1 120 ? 3.714 7.622 4.660 1.00 93.31 120 ILE A C 1
ATOM 945 O O . ILE A 1 120 ? 3.546 7.961 5.832 1.00 93.31 120 ILE A O 1
ATOM 949 N N . GLU A 1 121 ? 3.145 8.261 3.644 1.00 92.50 121 GLU A N 1
ATOM 950 C CA . GLU A 1 121 ? 2.190 9.356 3.797 1.00 92.50 121 GLU A CA 1
ATOM 951 C C . GLU A 1 121 ? 0.778 8.788 3.640 1.00 92.50 121 GLU A C 1
ATOM 953 O O . GLU A 1 121 ? 0.481 8.122 2.648 1.00 92.50 121 GLU A O 1
ATOM 958 N N . VAL A 1 122 ? -0.104 9.038 4.603 1.00 92.56 122 VAL A N 1
ATOM 959 C CA . VAL A 1 122 ? -1.487 8.556 4.588 1.00 92.56 122 VAL A CA 1
ATOM 960 C C . VAL A 1 122 ? -2.430 9.739 4.730 1.00 92.56 122 VAL A C 1
ATOM 962 O O . VAL A 1 122 ? -2.399 10.446 5.729 1.00 92.56 122 VAL A O 1
ATOM 965 N N . ALA A 1 123 ? -3.286 9.949 3.739 1.00 91.12 123 ALA A N 1
ATOM 966 C CA . ALA A 1 123 ? -4.302 10.997 3.744 1.00 91.12 123 ALA A CA 1
ATOM 967 C C . ALA A 1 123 ? -5.703 10.384 3.732 1.00 91.12 123 ALA A C 1
ATOM 969 O O . ALA A 1 123 ? -5.901 9.305 3.166 1.00 91.12 123 ALA A O 1
ATOM 970 N N . ASN A 1 124 ? -6.697 11.067 4.305 1.00 91.06 124 ASN A N 1
ATOM 971 C CA . ASN A 1 124 ? -8.084 10.630 4.142 1.00 91.06 124 ASN A CA 1
ATOM 972 C C . ASN A 1 124 ? -8.549 10.906 2.701 1.00 91.06 124 ASN A C 1
ATOM 974 O O . ASN A 1 124 ? -8.318 11.985 2.157 1.00 91.06 124 ASN A O 1
ATOM 978 N N . ALA A 1 125 ? -9.254 9.954 2.088 1.00 86.25 125 ALA A N 1
ATOM 979 C CA . ALA A 1 125 ? -9.794 10.107 0.739 1.00 86.25 125 ALA A CA 1
ATOM 980 C C . ALA A 1 125 ? -10.812 11.262 0.615 1.00 86.25 125 ALA A C 1
ATOM 982 O O . ALA A 1 125 ? -10.960 11.821 -0.470 1.00 86.25 125 ALA A O 1
ATOM 983 N N . LEU A 1 126 ? -11.503 11.621 1.705 1.00 83.69 126 LEU A N 1
ATOM 984 C CA . LEU A 1 126 ? -12.473 12.722 1.752 1.00 83.69 126 LEU A CA 1
ATOM 985 C C . LEU A 1 126 ? -11.848 14.076 2.114 1.00 83.69 126 LEU A C 1
ATOM 987 O O . LEU A 1 126 ? -12.426 15.114 1.800 1.00 83.69 126 LEU A O 1
ATOM 991 N N . LYS A 1 127 ? -10.671 14.083 2.747 1.00 81.56 127 LYS A N 1
ATOM 992 C CA . LYS A 1 127 ? -9.929 15.296 3.115 1.00 81.56 127 LYS A CA 1
ATOM 993 C C . LYS A 1 127 ? -8.439 15.108 2.813 1.00 81.56 127 LYS A C 1
ATOM 995 O O . LYS A 1 127 ? -7.661 14.860 3.730 1.00 81.56 127 LYS A O 1
ATOM 1000 N N . PRO A 1 128 ? -8.019 15.246 1.543 1.00 75.38 128 PRO A N 1
ATOM 1001 C CA . PRO A 1 128 ? -6.627 15.023 1.158 1.00 75.38 128 PRO A CA 1
ATOM 1002 C C . PRO A 1 128 ? -5.664 16.087 1.710 1.00 75.38 128 PRO A C 1
ATOM 1004 O O . PRO A 1 128 ? -4.457 15.878 1.685 1.00 75.38 128 PRO A O 1
ATOM 1007 N N . THR A 1 129 ? -6.180 17.222 2.199 1.00 81.25 129 THR A N 1
ATOM 1008 C CA . THR A 1 129 ? -5.384 18.291 2.823 1.00 81.25 129 THR A CA 1
ATOM 1009 C C . THR A 1 129 ? -4.784 17.865 4.162 1.00 81.25 129 THR A C 1
ATOM 1011 O O . THR A 1 129 ? -3.741 18.377 4.556 1.00 81.25 129 THR A O 1
ATOM 1014 N N . GLU A 1 130 ? -5.426 16.925 4.858 1.00 82.50 130 GLU A N 1
ATOM 1015 C CA . GLU A 1 130 ? -4.944 16.389 6.125 1.00 82.50 130 GLU A CA 1
ATOM 1016 C C . GLU A 1 130 ? -4.313 15.018 5.886 1.00 82.50 130 GLU A C 1
ATOM 1018 O O . GLU A 1 130 ? -4.992 14.032 5.580 1.00 82.50 130 GLU A O 1
ATOM 1023 N N . PHE A 1 131 ? -2.989 14.967 6.017 1.00 87.50 131 PHE A N 1
ATOM 1024 C CA . PHE A 1 131 ? -2.214 13.743 5.916 1.00 87.50 131 PHE A CA 1
ATOM 1025 C C . PHE A 1 131 ? -1.406 13.512 7.188 1.00 87.50 131 PHE A C 1
ATOM 1027 O O . PHE A 1 131 ? -1.001 14.438 7.889 1.00 87.50 131 PHE A O 1
ATOM 1034 N N . VAL A 1 132 ? -1.169 12.241 7.465 1.00 90.88 132 VAL A N 1
ATOM 1035 C CA . VAL A 1 132 ? -0.372 11.749 8.574 1.00 90.88 132 VAL A CA 1
ATOM 1036 C C . VAL A 1 132 ? 0.795 10.969 7.997 1.00 90.88 132 VAL A C 1
ATOM 1038 O O . VAL A 1 132 ? 0.644 10.185 7.061 1.00 90.88 132 VAL A O 1
ATOM 1041 N N . VAL A 1 133 ? 1.974 11.201 8.554 1.00 92.31 133 VAL A N 1
ATOM 1042 C CA . VAL A 1 133 ? 3.188 10.487 8.178 1.00 92.31 133 VAL A CA 1
ATOM 1043 C C . VAL A 1 133 ? 3.417 9.373 9.191 1.00 92.31 133 VAL A C 1
ATOM 1045 O O . VAL A 1 133 ? 3.450 9.629 10.394 1.00 92.31 133 VAL A O 1
ATOM 1048 N N . LEU A 1 134 ? 3.561 8.141 8.708 1.00 91.88 134 LEU A N 1
ATOM 1049 C CA . LEU A 1 134 ? 3.900 6.980 9.527 1.00 91.88 134 LEU A CA 1
ATOM 1050 C C . LEU A 1 134 ? 5.352 6.593 9.266 1.00 91.88 134 LEU A C 1
ATOM 1052 O O . LEU A 1 134 ? 5.769 6.457 8.115 1.00 91.88 134 LEU A O 1
ATOM 1056 N N . THR A 1 135 ? 6.101 6.379 10.336 1.00 92.06 135 THR A N 1
ATOM 1057 C CA . THR A 1 135 ? 7.439 5.783 10.325 1.00 92.06 135 THR A CA 1
ATOM 1058 C C . THR A 1 135 ? 7.357 4.311 10.716 1.00 92.06 135 THR A C 1
ATOM 1060 O O . THR A 1 135 ? 6.273 3.810 11.006 1.00 92.06 135 THR A O 1
ATOM 1063 N N . LYS A 1 136 ? 8.502 3.627 10.766 1.00 91.69 136 LYS A N 1
ATOM 1064 C CA . LYS A 1 136 ? 8.610 2.257 11.277 1.00 91.69 136 LYS A CA 1
ATOM 1065 C C . LYS A 1 136 ? 7.822 2.050 12.587 1.00 91.69 136 LYS A C 1
ATOM 1067 O O . LYS A 1 136 ? 7.872 2.892 13.483 1.00 91.69 136 LYS A O 1
ATOM 1072 N N . ASP A 1 137 ? 7.104 0.931 12.639 1.00 89.94 137 ASP A N 1
ATOM 1073 C CA . ASP A 1 137 ? 6.291 0.418 13.750 1.00 89.94 137 ASP A CA 1
ATOM 1074 C C . ASP A 1 137 ? 5.098 1.301 14.154 1.00 89.94 137 ASP A C 1
ATOM 1076 O O . ASP A 1 137 ? 4.413 1.030 15.143 1.00 89.94 137 ASP A O 1
ATOM 1080 N N . LEU A 1 138 ? 4.795 2.337 13.365 1.00 92.56 138 LEU A N 1
ATOM 1081 C CA . LEU A 1 138 ? 3.620 3.173 13.571 1.00 92.56 138 LEU A CA 1
ATOM 1082 C C . LEU A 1 138 ? 2.409 2.655 12.795 1.00 92.56 138 LEU A C 1
ATOM 1084 O O . LEU A 1 138 ? 2.490 2.294 11.616 1.00 92.56 138 LEU A O 1
ATOM 1088 N N . ALA A 1 139 ? 1.253 2.723 13.446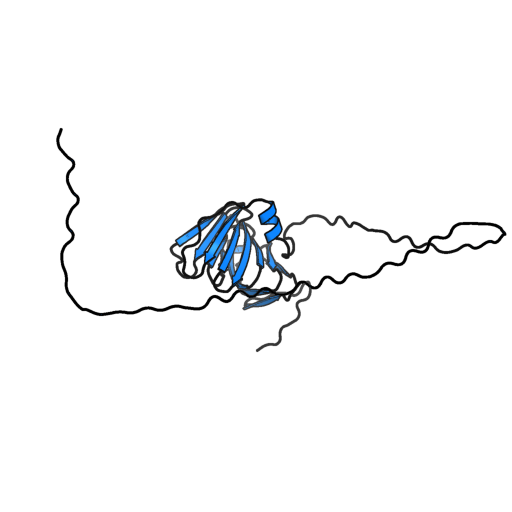 1.00 91.06 139 ALA A N 1
ATOM 1089 C CA . ALA A 1 139 ? -0.041 2.444 12.853 1.00 91.06 139 ALA A CA 1
ATOM 1090 C C . ALA A 1 139 ? -1.015 3.605 13.044 1.00 91.06 139 ALA A C 1
ATOM 1092 O O . ALA A 1 139 ? -0.938 4.358 14.011 1.00 91.06 139 ALA A O 1
ATOM 1093 N N . THR A 1 140 ? -1.960 3.735 12.123 1.00 91.62 140 THR A N 1
ATOM 1094 C CA . THR A 1 140 ? -3.073 4.685 12.212 1.00 91.62 140 THR A CA 1
ATOM 1095 C C . THR A 1 140 ? -4.348 4.024 11.718 1.00 91.62 140 THR A C 1
ATOM 1097 O O . THR A 1 140 ? -4.337 3.222 10.775 1.00 91.62 140 THR A O 1
ATOM 1100 N N . ASP A 1 141 ? -5.450 4.381 12.362 1.00 91.44 141 ASP A N 1
ATOM 1101 C CA . ASP A 1 141 ? -6.790 4.030 11.929 1.00 91.44 141 ASP A CA 1
ATOM 1102 C C . ASP A 1 141 ? -7.438 5.225 11.234 1.00 91.44 141 ASP A C 1
ATOM 1104 O O . ASP A 1 141 ? -7.447 6.350 11.747 1.00 91.44 141 ASP A O 1
ATOM 1108 N N . ILE A 1 142 ? -7.982 4.971 10.046 1.00 90.06 142 ILE A N 1
ATOM 1109 C CA . ILE A 1 142 ? -8.659 5.965 9.224 1.00 90.06 142 ILE A CA 1
ATOM 1110 C C . ILE A 1 142 ? -10.118 5.564 9.093 1.00 90.06 142 ILE A C 1
ATOM 1112 O O . ILE A 1 142 ? -10.465 4.624 8.360 1.00 90.06 142 ILE A O 1
ATOM 1116 N N . ILE A 1 143 ? -10.963 6.330 9.775 1.00 89.25 143 ILE A N 1
ATOM 1117 C CA . ILE A 1 143 ? -12.410 6.247 9.657 1.00 89.25 143 ILE A CA 1
ATOM 1118 C C . ILE A 1 143 ? -12.851 7.147 8.493 1.00 89.25 143 ILE A C 1
ATOM 1120 O O . ILE A 1 143 ? -12.364 8.265 8.310 1.00 89.25 143 ILE A O 1
ATOM 1124 N N . GLY A 1 144 ? -13.738 6.643 7.638 1.00 83.69 144 GLY A N 1
ATOM 1125 C CA . GLY A 1 144 ? -14.243 7.378 6.481 1.00 83.69 144 GLY A CA 1
ATOM 1126 C C . GLY A 1 144 ? -14.931 8.675 6.908 1.00 83.69 144 GLY A C 1
ATOM 1127 O O . GLY A 1 144 ? -15.925 8.634 7.622 1.00 83.69 144 GLY A O 1
ATOM 1128 N N . GLY A 1 145 ? -14.415 9.815 6.447 1.00 76.31 145 GLY A N 1
ATOM 1129 C CA . GLY A 1 145 ? -14.975 11.145 6.722 1.00 76.31 145 GLY A CA 1
ATOM 1130 C C . GLY A 1 145 ? -14.364 11.860 7.924 1.00 76.31 145 GLY A C 1
ATOM 1131 O O . GLY A 1 145 ? -14.528 13.074 8.042 1.00 76.31 145 GLY A O 1
ATOM 1132 N N . GLU A 1 146 ? -13.607 11.150 8.758 1.00 81.44 146 GLU A N 1
ATOM 1133 C CA . GLU A 1 146 ? -12.900 11.725 9.901 1.00 81.44 146 GLU A CA 1
ATOM 1134 C C . GLU A 1 146 ? -11.438 12.035 9.578 1.00 81.44 146 GLU A C 1
ATOM 1136 O O . GLU A 1 146 ? -10.877 11.600 8.571 1.00 81.44 146 GLU A O 1
ATOM 1141 N N . THR A 1 147 ? -10.794 12.824 10.427 1.00 77.62 147 THR A N 1
ATOM 1142 C CA . THR A 1 147 ? -9.360 13.073 10.297 1.00 77.62 147 THR A CA 1
ATOM 1143 C C . THR A 1 147 ? -8.599 11.795 10.681 1.00 77.62 147 THR A C 1
ATOM 1145 O O . THR A 1 147 ? -9.041 11.073 11.579 1.00 77.62 147 THR A O 1
ATOM 1148 N N . PRO A 1 148 ? -7.500 11.438 9.988 1.00 81.69 148 PRO A N 1
ATOM 1149 C CA . PRO A 1 148 ? -6.730 10.256 10.357 1.00 81.69 148 PRO A CA 1
ATOM 1150 C C . PRO A 1 148 ? -6.294 10.338 11.823 1.00 81.69 148 PRO A C 1
ATOM 1152 O O . PRO A 1 148 ? -5.829 11.384 12.286 1.00 81.69 148 PRO A O 1
ATOM 1155 N N . THR A 1 149 ? -6.450 9.238 12.561 1.00 85.81 149 THR A N 1
ATOM 1156 C CA . THR A 1 149 ? -6.027 9.202 13.965 1.00 85.81 149 THR A CA 1
ATOM 1157 C C . THR A 1 149 ? -4.516 9.389 14.074 1.00 85.81 149 THR A C 1
ATOM 1159 O O . THR A 1 149 ? -3.750 9.055 13.163 1.00 85.81 149 THR A O 1
ATOM 1162 N N . LYS A 1 150 ? -4.064 9.946 15.202 1.00 86.75 150 LYS A N 1
ATOM 1163 C CA . LYS A 1 150 ? -2.629 10.120 15.439 1.00 86.75 150 LYS A CA 1
ATOM 1164 C C . LYS A 1 150 ? -1.927 8.756 15.401 1.00 86.75 150 LYS A C 1
ATOM 1166 O O . LYS A 1 150 ? -2.474 7.803 15.956 1.00 86.75 150 LYS A O 1
ATOM 1171 N N . PRO A 1 151 ? -0.733 8.664 14.791 1.00 89.56 151 PRO A N 1
ATOM 1172 C CA . PRO A 1 151 ? 0.038 7.434 14.778 1.00 89.56 151 PRO A CA 1
ATOM 1173 C C . PRO A 1 151 ? 0.281 6.899 16.186 1.00 89.56 151 PRO A C 1
ATOM 1175 O O . PRO A 1 151 ? 0.742 7.636 17.059 1.00 89.56 151 PRO A O 1
ATOM 1178 N N . ILE A 1 152 ? -0.001 5.618 16.382 1.00 89.12 152 ILE A N 1
ATOM 1179 C CA . ILE A 1 152 ? 0.336 4.878 17.594 1.00 89.12 152 ILE A CA 1
ATOM 1180 C C . ILE A 1 152 ? 1.497 3.936 17.297 1.00 89.12 152 ILE A C 1
ATOM 1182 O O . ILE A 1 152 ? 1.548 3.330 16.226 1.00 89.12 152 ILE A O 1
ATOM 1186 N N . LEU A 1 153 ? 2.427 3.814 18.240 1.00 89.81 153 LEU A N 1
ATOM 1187 C CA . LEU A 1 153 ? 3.469 2.794 18.181 1.00 89.81 153 LEU A CA 1
ATOM 1188 C C . LEU A 1 153 ? 2.847 1.437 18.513 1.00 89.81 153 LEU A C 1
ATOM 1190 O O . LEU A 1 153 ? 2.204 1.296 19.554 1.00 89.81 153 LEU A O 1
ATOM 1194 N N . MET A 1 154 ? 3.029 0.460 17.629 1.00 79.50 154 MET A N 1
ATOM 1195 C CA . MET A 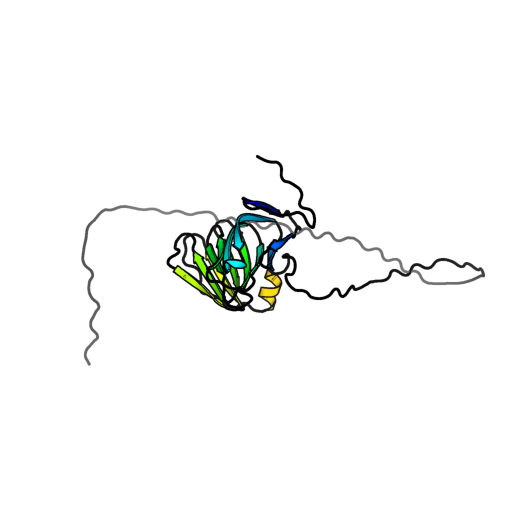1 154 ? 2.632 -0.924 17.875 1.00 79.50 154 MET A CA 1
ATOM 1196 C C . MET A 1 154 ? 3.819 -1.722 18.413 1.00 79.50 154 MET A C 1
ATOM 1198 O O . MET A 1 154 ? 4.969 -1.450 18.072 1.00 79.50 154 MET A O 1
ATOM 1202 N N . THR A 1 155 ? 3.547 -2.720 19.251 1.00 84.62 155 THR A N 1
ATOM 1203 C CA . THR A 1 155 ? 4.583 -3.671 19.676 1.00 84.62 155 THR A CA 1
ATOM 1204 C C . THR A 1 155 ? 4.876 -4.681 18.564 1.00 84.62 155 THR A C 1
ATOM 1206 O O . THR A 1 155 ? 4.028 -4.943 17.708 1.00 84.62 155 THR A O 1
ATOM 1209 N N . GLU A 1 156 ? 6.066 -5.287 18.578 1.00 81.81 156 GLU A N 1
ATOM 1210 C CA . GLU A 1 156 ? 6.462 -6.286 17.572 1.00 81.81 156 GLU A CA 1
ATOM 1211 C C . GLU A 1 156 ? 5.484 -7.471 17.501 1.00 81.81 156 GLU A C 1
ATOM 1213 O O . GLU A 1 156 ? 5.153 -7.929 16.406 1.00 81.81 156 GLU A O 1
ATOM 1218 N N . ASP A 1 157 ? 4.945 -7.912 18.641 1.00 82.81 157 ASP A N 1
ATOM 1219 C CA . ASP A 1 157 ? 3.941 -8.981 18.695 1.00 82.81 157 ASP A CA 1
ATOM 1220 C C . ASP A 1 157 ? 2.659 -8.605 17.939 1.00 82.81 157 ASP A C 1
ATOM 1222 O O . ASP A 1 157 ? 2.148 -9.389 17.137 1.00 82.81 157 ASP A O 1
ATOM 1226 N N . GLN A 1 158 ? 2.179 -7.369 18.108 1.00 83.94 158 GLN A N 1
ATOM 1227 C CA . GLN A 1 158 ? 0.994 -6.878 17.398 1.00 83.94 158 GLN A CA 1
ATOM 1228 C C . GLN A 1 158 ? 1.242 -6.764 15.889 1.00 83.94 158 GLN A C 1
ATOM 1230 O O . GLN A 1 158 ? 0.376 -7.095 15.073 1.00 83.94 158 GLN A O 1
ATOM 1235 N N . LEU A 1 159 ? 2.434 -6.306 15.499 1.00 79.44 159 LEU A N 1
ATOM 1236 C CA . LEU A 1 159 ? 2.834 -6.236 14.094 1.00 79.44 159 LEU A CA 1
ATOM 1237 C C . LEU A 1 159 ? 2.904 -7.629 13.467 1.00 79.44 159 LEU A C 1
ATOM 1239 O O . LEU A 1 159 ? 2.465 -7.812 12.326 1.00 79.44 159 LEU A O 1
ATOM 1243 N N . ARG A 1 160 ? 3.423 -8.614 14.210 1.00 79.62 160 ARG A N 1
ATOM 1244 C CA . ARG A 1 160 ? 3.484 -10.011 13.778 1.00 79.62 160 ARG A CA 1
ATOM 1245 C C . ARG A 1 160 ? 2.085 -10.570 13.562 1.00 79.62 160 ARG A C 1
ATOM 1247 O O . ARG A 1 160 ? 1.834 -11.124 12.494 1.00 79.62 160 ARG A O 1
ATOM 1254 N N . GLU A 1 161 ? 1.166 -10.367 14.504 1.00 83.06 161 GLU A N 1
ATOM 1255 C CA . GLU A 1 161 ? -0.229 -10.811 14.384 1.00 83.06 161 GLU A CA 1
ATOM 1256 C C . GLU A 1 161 ? -0.933 -10.237 13.150 1.00 83.06 161 GLU A C 1
ATOM 1258 O O . GLU A 1 161 ? -1.634 -10.955 12.430 1.00 83.06 161 GLU A O 1
ATOM 1263 N N . LEU A 1 162 ? -0.715 -8.955 12.844 1.00 80.19 162 LEU A N 1
ATOM 1264 C CA . LEU A 1 162 ? -1.324 -8.326 11.670 1.00 80.19 162 LEU A CA 1
ATOM 1265 C C . LEU A 1 162 ? -0.815 -8.912 10.351 1.00 80.19 162 LEU A C 1
ATOM 1267 O O . LEU A 1 162 ? -1.581 -8.980 9.383 1.00 80.19 162 LEU A O 1
ATOM 1271 N N . GLN A 1 163 ? 0.438 -9.370 10.327 1.00 79.31 163 GLN A N 1
ATOM 1272 C CA . GLN A 1 163 ? 1.054 -10.018 9.171 1.00 79.31 163 GLN A CA 1
ATOM 1273 C C . GLN A 1 163 ? 0.624 -11.481 8.991 1.00 79.31 163 GLN A C 1
ATOM 1275 O O . GLN A 1 163 ? 0.749 -12.011 7.883 1.00 79.31 163 GLN A O 1
ATOM 1280 N N . ILE A 1 164 ? 0.079 -12.134 10.025 1.00 78.25 164 ILE A N 1
ATOM 1281 C CA . ILE A 1 164 ? -0.452 -13.496 9.903 1.00 78.25 164 ILE A CA 1
ATOM 1282 C C . ILE A 1 164 ? -1.585 -13.503 8.870 1.00 78.25 164 ILE A C 1
ATOM 1284 O O . ILE A 1 164 ? -2.518 -12.694 8.904 1.00 78.25 164 ILE A O 1
ATOM 1288 N N . GLY A 1 165 ? -1.499 -14.439 7.925 1.00 66.75 165 GLY A N 1
ATOM 1289 C CA . GLY A 1 165 ? -2.484 -14.577 6.854 1.00 66.75 165 GLY A CA 1
ATOM 1290 C C . GLY A 1 165 ? -2.118 -13.860 5.557 1.00 66.75 165 GLY A C 1
ATOM 1291 O O . GLY A 1 165 ? -2.775 -14.100 4.551 1.00 66.75 165 GLY A O 1
ATOM 1292 N N . LEU A 1 166 ? -1.064 -13.041 5.538 1.00 71.31 166 LEU A N 1
ATOM 1293 C CA . LEU A 1 166 ? -0.497 -12.490 4.310 1.00 71.31 166 LEU A CA 1
ATOM 1294 C C . LEU A 1 166 ? 0.770 -13.273 3.978 1.00 71.31 166 LEU A C 1
ATOM 1296 O O . LEU A 1 166 ? 1.624 -13.453 4.842 1.00 71.31 166 LEU A O 1
ATOM 1300 N N . GLY A 1 167 ? 0.887 -13.786 2.750 1.00 53.25 167 GLY A N 1
ATOM 1301 C CA . GLY A 1 167 ? 2.098 -14.489 2.313 1.00 53.25 167 GLY A CA 1
ATOM 1302 C C . GLY A 1 167 ? 3.347 -13.664 2.644 1.00 53.25 167 GLY A C 1
ATOM 1303 O O . GLY A 1 167 ? 3.364 -12.456 2.407 1.00 53.25 167 GLY A O 1
ATOM 1304 N N . ALA A 1 168 ? 4.351 -14.288 3.260 1.00 46.38 168 ALA A N 1
ATOM 1305 C CA . ALA A 1 168 ? 5.547 -13.592 3.716 1.00 46.38 168 ALA A CA 1
ATOM 1306 C C . ALA A 1 168 ? 6.258 -12.899 2.540 1.00 46.38 168 ALA A C 1
ATOM 1308 O O . ALA A 1 168 ? 6.490 -13.511 1.499 1.00 46.38 168 ALA A O 1
ATOM 1309 N N . THR A 1 169 ? 6.620 -11.626 2.711 1.00 44.81 169 THR A N 1
ATOM 1310 C CA . THR A 1 169 ? 7.468 -10.883 1.761 1.00 44.81 169 THR A CA 1
ATOM 1311 C C . THR A 1 169 ? 8.962 -11.002 2.070 1.00 44.81 169 THR A C 1
ATOM 1313 O O . THR A 1 169 ? 9.764 -10.290 1.477 1.00 44.81 169 THR A O 1
ATOM 1316 N N . THR A 1 170 ? 9.346 -11.913 2.963 1.00 35.50 170 THR A N 1
ATOM 1317 C CA . THR A 1 170 ? 10.734 -12.123 3.379 1.00 35.50 170 THR A CA 1
ATOM 1318 C C . THR A 1 170 ? 11.237 -13.450 2.823 1.00 35.50 170 THR A C 1
ATOM 1320 O O . THR A 1 170 ? 10.642 -14.499 3.064 1.00 35.50 170 THR A O 1
ATOM 1323 N N . THR A 1 171 ? 12.335 -13.381 2.069 1.00 46.34 171 THR A N 1
ATOM 1324 C CA . THR A 1 171 ? 13.260 -14.491 1.838 1.00 46.34 171 THR A CA 1
ATOM 1325 C C . THR A 1 171 ? 13.773 -14.955 3.195 1.00 46.34 171 THR A C 1
ATOM 1327 O O . THR A 1 171 ? 14.710 -14.373 3.725 1.00 46.34 171 THR A O 1
ATOM 1330 N N . GLU A 1 172 ? 13.148 -15.971 3.774 1.00 42.16 172 GLU A N 1
ATOM 1331 C CA . GLU A 1 172 ? 13.700 -16.694 4.911 1.00 42.16 172 GLU A CA 1
ATOM 1332 C C . GLU A 1 172 ? 13.320 -18.165 4.813 1.00 42.16 172 GLU A C 1
ATOM 1334 O O . GLU A 1 172 ? 12.248 -18.541 4.334 1.00 42.16 172 GLU A O 1
ATOM 1339 N N . ALA A 1 173 ? 14.312 -18.972 5.155 1.00 38.31 173 ALA A N 1
ATOM 1340 C CA . ALA A 1 173 ? 14.474 -20.346 4.759 1.00 38.31 173 ALA A CA 1
ATOM 1341 C C . ALA A 1 173 ? 13.390 -21.271 5.313 1.00 38.31 173 ALA A C 1
ATOM 1343 O O . ALA A 1 173 ? 12.994 -21.221 6.474 1.00 38.31 173 ALA A O 1
ATOM 1344 N N . THR A 1 174 ? 13.004 -22.200 4.447 1.00 33.41 174 THR A N 1
ATOM 1345 C CA . THR A 1 174 ? 12.582 -23.548 4.792 1.00 33.41 174 THR A CA 1
ATOM 1346 C C . THR A 1 174 ? 13.482 -24.135 5.885 1.00 33.41 174 THR A C 1
ATOM 1348 O O . THR A 1 174 ? 14.613 -24.520 5.609 1.00 33.41 174 THR A O 1
ATOM 1351 N N . THR A 1 175 ? 12.949 -24.282 7.096 1.00 36.38 175 THR A N 1
ATOM 1352 C CA . THR A 1 175 ? 13.316 -25.404 7.965 1.00 36.38 175 THR A CA 1
ATOM 1353 C C . THR A 1 175 ? 12.094 -26.295 8.061 1.00 36.38 175 THR A C 1
ATOM 1355 O O . THR A 1 175 ? 11.159 -26.064 8.821 1.00 36.38 175 THR A O 1
ATOM 1358 N N . THR A 1 176 ? 12.102 -27.276 7.169 1.00 38.22 176 THR A N 1
ATOM 1359 C CA . THR A 1 176 ? 11.258 -28.460 7.167 1.00 38.22 176 THR A CA 1
ATOM 1360 C C . THR A 1 176 ? 11.500 -29.231 8.463 1.00 38.22 176 THR A C 1
ATOM 1362 O O . THR A 1 176 ? 12.528 -29.890 8.597 1.00 38.22 176 THR A O 1
ATOM 1365 N N . GLU A 1 177 ? 10.559 -29.198 9.404 1.00 39.66 177 GLU A N 1
ATOM 1366 C CA . GLU A 1 177 ? 10.423 -30.305 10.353 1.00 39.66 177 GLU A CA 1
ATOM 1367 C C . GLU A 1 177 ? 9.806 -31.481 9.593 1.00 39.66 177 GLU A C 1
ATOM 1369 O O . GLU A 1 177 ? 8.594 -31.599 9.415 1.00 39.66 177 GLU A O 1
ATOM 1374 N N . ALA A 1 178 ? 10.684 -32.331 9.066 1.00 39.91 178 ALA A N 1
ATOM 1375 C CA . ALA A 1 178 ? 10.323 -33.658 8.614 1.00 39.91 178 ALA A CA 1
ATOM 1376 C C . ALA A 1 178 ? 10.119 -34.536 9.858 1.00 39.91 178 ALA A C 1
ATOM 1378 O O . ALA A 1 178 ? 11.083 -35.010 10.454 1.00 39.91 178 ALA A O 1
ATOM 1379 N N . THR A 1 179 ? 8.868 -34.777 10.255 1.00 33.53 179 THR A N 1
ATOM 1380 C CA . THR A 1 179 ? 8.545 -35.942 11.086 1.00 33.53 179 THR A CA 1
ATOM 1381 C C . THR A 1 179 ? 8.493 -37.156 10.167 1.00 33.53 179 THR A C 1
ATOM 1383 O O . THR A 1 179 ? 7.476 -37.457 9.541 1.00 33.53 179 THR A O 1
ATOM 1386 N N . THR A 1 180 ? 9.639 -37.823 10.041 1.00 37.16 180 THR A N 1
ATOM 1387 C CA . THR A 1 180 ? 9.763 -39.114 9.369 1.00 37.16 180 THR A CA 1
ATOM 1388 C C . THR A 1 180 ? 8.918 -40.144 10.103 1.00 37.16 180 THR A C 1
ATOM 1390 O O . THR A 1 180 ? 9.137 -40.459 11.270 1.00 37.16 180 THR A O 1
ATOM 1393 N N . THR A 1 181 ? 7.932 -40.654 9.375 1.00 36.72 181 THR A N 1
ATOM 1394 C CA . THR A 1 181 ? 7.216 -41.889 9.668 1.00 36.72 181 THR A CA 1
ATOM 1395 C C . THR A 1 181 ? 8.169 -43.041 9.377 1.00 36.72 181 THR A C 1
ATOM 1397 O O . THR A 1 181 ? 8.508 -43.263 8.216 1.00 36.72 181 THR A O 1
ATOM 1400 N N . GLU A 1 182 ? 8.607 -43.772 10.398 1.00 39.94 182 GLU A N 1
ATOM 1401 C CA . GLU A 1 182 ? 9.281 -45.052 10.197 1.00 39.94 182 GLU A CA 1
ATOM 1402 C C . GLU A 1 182 ? 8.262 -46.167 10.441 1.00 39.94 182 GLU A C 1
ATOM 1404 O O . GLU A 1 182 ? 7.802 -46.417 11.553 1.00 39.94 182 GLU A O 1
ATOM 1409 N N . SER A 1 183 ? 7.827 -46.755 9.330 1.00 37.41 183 SER A N 1
ATOM 1410 C CA . SER A 1 183 ? 7.093 -48.012 9.284 1.00 37.41 183 SER A CA 1
ATOM 1411 C C . SER A 1 183 ? 8.120 -49.111 9.053 1.00 37.41 183 SER A C 1
ATOM 1413 O O . SER A 1 183 ? 8.817 -49.060 8.040 1.00 37.41 183 SER A O 1
ATOM 1415 N N . THR A 1 184 ? 8.168 -50.128 9.912 1.00 34.59 184 THR A N 1
ATOM 1416 C CA . THR A 1 184 ? 8.854 -51.378 9.569 1.00 34.59 184 THR A CA 1
ATOM 1417 C C . THR A 1 184 ? 8.121 -52.579 10.148 1.00 34.59 184 THR A C 1
ATOM 1419 O O . THR A 1 184 ? 7.601 -52.567 11.260 1.00 34.59 184 THR A O 1
ATOM 1422 N N . THR A 1 185 ? 8.053 -53.594 9.301 1.00 37.12 185 THR A N 1
ATOM 1423 C CA . THR A 1 185 ? 7.142 -54.733 9.282 1.00 37.12 185 THR A CA 1
ATOM 1424 C C . THR A 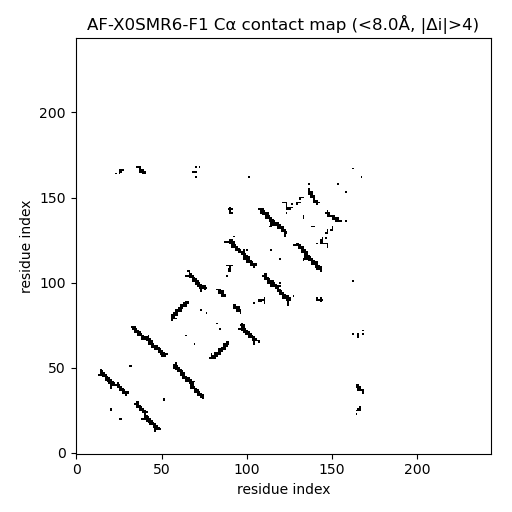1 185 ? 7.918 -56.019 9.595 1.00 37.12 185 THR A C 1
ATOM 1426 O O . THR A 1 185 ? 9.020 -56.186 9.088 1.00 37.12 185 THR A O 1
ATOM 1429 N N . THR A 1 186 ? 7.272 -56.929 10.339 1.00 35.78 186 THR A N 1
ATOM 1430 C CA . THR A 1 186 ? 7.454 -58.402 10.392 1.00 35.78 186 THR A CA 1
ATOM 1431 C C . THR A 1 186 ? 8.748 -59.001 10.960 1.00 35.78 186 THR A C 1
ATOM 1433 O O . THR A 1 186 ? 9.776 -58.976 10.303 1.00 35.78 186 THR A O 1
ATOM 1436 N N . GLU A 1 187 ? 8.615 -59.758 12.063 1.00 36.03 187 GLU A N 1
ATOM 1437 C CA . GLU A 1 187 ? 8.896 -61.209 12.074 1.00 36.03 187 GLU A CA 1
ATOM 1438 C C . GLU A 1 187 ? 8.210 -61.913 13.265 1.00 36.03 187 GLU A C 1
ATOM 1440 O O . GLU A 1 187 ? 8.096 -61.362 14.358 1.00 36.03 187 GLU A O 1
ATOM 1445 N N . ALA A 1 188 ? 7.705 -63.126 13.031 1.00 46.19 188 ALA A N 1
ATOM 1446 C CA . ALA A 1 188 ? 7.039 -63.986 14.006 1.00 46.19 188 ALA A CA 1
ATOM 1447 C C . ALA A 1 188 ? 7.999 -65.083 14.489 1.00 46.19 188 ALA A C 1
ATOM 1449 O O . ALA A 1 188 ? 8.706 -65.639 13.657 1.00 46.19 188 ALA A O 1
ATOM 1450 N N . THR A 1 189 ? 7.965 -65.467 15.776 1.00 32.69 189 THR A N 1
ATOM 1451 C CA . THR A 1 189 ? 8.248 -66.842 16.256 1.00 32.69 189 THR A CA 1
ATOM 1452 C C . THR A 1 189 ? 7.738 -67.061 17.693 1.00 32.69 189 THR A C 1
ATOM 1454 O O . THR A 1 189 ? 7.851 -66.217 18.575 1.00 32.69 189 THR A O 1
ATOM 1457 N N . THR A 1 190 ? 7.145 -68.240 17.856 1.00 38.03 190 THR A N 1
ATOM 1458 C CA . THR A 1 190 ? 6.470 -68.930 18.967 1.00 38.03 190 THR A CA 1
ATOM 1459 C C . THR A 1 190 ? 7.311 -69.185 20.234 1.00 38.03 190 THR A C 1
ATOM 1461 O O . THR A 1 190 ? 8.481 -69.537 20.109 1.00 38.03 190 THR A O 1
ATOM 1464 N N . THR A 1 191 ? 6.693 -69.164 21.435 1.00 34.94 191 THR A N 1
ATOM 1465 C CA . THR A 1 191 ? 6.592 -70.290 22.421 1.00 34.94 191 THR A CA 1
ATOM 1466 C C . THR A 1 191 ? 6.118 -69.821 23.820 1.00 34.94 191 THR A C 1
ATOM 1468 O O . THR A 1 191 ? 6.710 -68.921 24.396 1.00 34.94 191 THR A O 1
ATOM 1471 N N . ALA A 1 192 ? 5.028 -70.453 24.301 1.00 35.72 192 ALA A N 1
ATOM 1472 C CA . ALA A 1 192 ? 4.543 -70.765 25.673 1.00 35.72 192 ALA A CA 1
ATOM 1473 C C . ALA A 1 192 ? 5.230 -70.138 26.921 1.00 35.72 192 ALA A C 1
ATOM 1475 O O . ALA A 1 192 ? 6.441 -70.025 26.963 1.00 35.72 192 ALA A O 1
ATOM 1476 N N . ALA A 1 193 ? 4.601 -69.870 28.075 1.00 37.00 193 ALA A N 1
ATOM 1477 C CA . ALA A 1 193 ? 3.232 -69.935 28.592 1.00 37.00 193 ALA A CA 1
ATOM 1478 C C . ALA A 1 193 ? 3.220 -69.343 30.032 1.00 37.00 193 ALA A C 1
ATOM 1480 O O . ALA A 1 193 ? 4.235 -69.361 30.723 1.00 37.00 193 ALA A O 1
ATOM 1481 N N . THR A 1 194 ? 2.011 -69.026 30.515 1.00 31.34 194 THR A N 1
ATOM 1482 C CA . THR A 1 194 ? 1.518 -69.115 31.915 1.00 31.34 194 THR A CA 1
ATOM 1483 C C . THR A 1 194 ? 1.560 -67.895 32.867 1.00 31.34 194 THR A C 1
ATOM 1485 O O . THR A 1 194 ? 2.603 -67.456 33.336 1.00 31.34 194 THR A O 1
ATOM 1488 N N . THR A 1 195 ? 0.333 -67.572 33.312 1.00 33.16 195 THR A N 1
ATOM 1489 C CA . THR A 1 195 ? -0.144 -67.178 34.664 1.00 33.16 195 THR A CA 1
ATOM 1490 C C . THR A 1 195 ? -0.164 -65.704 35.109 1.00 33.16 195 THR A C 1
ATOM 1492 O O . THR A 1 195 ? 0.871 -65.144 35.434 1.00 33.16 195 THR A O 1
ATOM 1495 N N . THR A 1 196 ? -1.414 -65.213 35.293 1.00 32.81 196 THR A N 1
ATOM 1496 C CA . THR A 1 196 ? -1.982 -64.429 36.438 1.00 32.81 196 THR A CA 1
ATOM 1497 C C . THR A 1 196 ? -1.330 -63.092 36.813 1.00 32.81 196 THR A C 1
ATOM 1499 O O . THR A 1 196 ? -0.123 -63.000 36.905 1.00 32.81 196 THR A O 1
ATOM 1502 N N . THR A 1 197 ? -1.988 -61.988 37.171 1.00 35.53 197 THR A N 1
ATOM 1503 C CA . THR A 1 197 ? -3.363 -61.537 37.480 1.00 35.53 197 THR A CA 1
ATOM 1504 C C . THR A 1 197 ? -3.205 -60.003 37.486 1.00 35.53 197 THR A C 1
ATOM 1506 O O . THR A 1 197 ? -2.183 -59.508 37.956 1.00 35.53 197 THR A O 1
ATOM 1509 N N . SER A 1 198 ? -4.099 -59.175 36.952 1.00 44.12 198 SER A N 1
ATOM 1510 C CA . SER A 1 198 ? -5.101 -58.490 37.778 1.00 44.12 198 SER A CA 1
ATOM 1511 C C . SER A 1 198 ? -5.963 -57.573 36.916 1.00 44.12 198 SER A C 1
ATOM 1513 O O . SER A 1 198 ? -5.481 -56.732 36.163 1.00 44.12 198 SER A O 1
ATOM 1515 N N . THR A 1 199 ? -7.257 -57.765 37.099 1.00 37.78 199 THR A N 1
ATOM 1516 C CA . THR A 1 199 ? -8.406 -56.945 36.743 1.00 37.78 199 THR A CA 1
ATOM 1517 C C . THR A 1 199 ? -8.293 -55.531 37.324 1.00 37.78 199 THR A C 1
ATOM 1519 O O . THR A 1 199 ? -7.919 -55.390 38.482 1.00 37.78 199 THR A O 1
ATOM 1522 N N . THR A 1 200 ? -8.726 -54.502 36.589 1.00 38.22 200 THR A N 1
ATOM 1523 C CA . THR A 1 200 ? -9.701 -53.503 37.075 1.00 38.22 200 THR A CA 1
ATOM 1524 C C . THR A 1 200 ? -10.332 -52.810 35.867 1.00 38.22 200 THR A C 1
ATOM 1526 O O . THR A 1 200 ? -9.680 -52.098 35.110 1.00 38.22 200 THR A O 1
ATOM 1529 N N . THR A 1 201 ? -11.625 -53.058 35.703 1.00 37.12 201 THR A N 1
ATOM 1530 C CA . THR A 1 201 ? -12.551 -52.326 34.843 1.00 37.12 201 THR A CA 1
ATOM 1531 C C . THR A 1 201 ? -12.947 -51.033 35.546 1.00 37.12 201 THR A C 1
ATOM 1533 O O . THR A 1 201 ? -13.469 -51.117 36.654 1.00 37.12 201 THR A O 1
ATOM 1536 N N . THR A 1 202 ? -12.824 -49.881 34.881 1.00 39.44 202 THR A N 1
ATOM 1537 C CA . THR A 1 202 ? -13.659 -48.713 35.206 1.00 39.44 202 THR A CA 1
ATOM 1538 C C . THR A 1 202 ? -14.061 -47.969 33.933 1.00 39.44 202 THR A C 1
ATOM 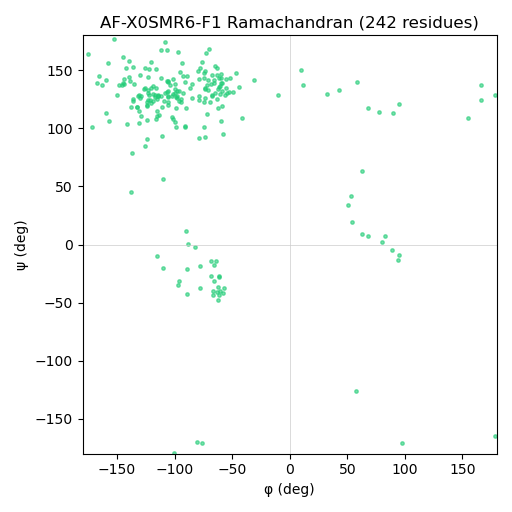1540 O O . THR A 1 202 ? -13.284 -47.241 33.324 1.00 39.44 202 THR A O 1
ATOM 1543 N N . THR A 1 203 ? -15.317 -48.179 33.553 1.00 40.53 203 THR A N 1
ATOM 1544 C CA . THR A 1 203 ? -16.170 -47.315 32.728 1.00 40.53 203 THR A CA 1
ATOM 1545 C C . THR A 1 203 ? -16.338 -45.944 33.387 1.00 40.53 203 THR A C 1
ATOM 1547 O O . THR A 1 203 ? -16.591 -45.933 34.584 1.00 40.53 203 THR A O 1
ATOM 1550 N N . THR A 1 204 ? -16.298 -44.824 32.650 1.00 39.94 204 THR A N 1
ATOM 1551 C CA . THR A 1 204 ? -17.095 -43.581 32.877 1.00 39.94 204 THR A CA 1
ATOM 1552 C C . THR A 1 204 ? -16.878 -42.655 31.662 1.00 39.94 204 THR A C 1
ATOM 1554 O O . THR A 1 204 ? -15.756 -42.241 31.403 1.00 39.94 204 THR A O 1
ATOM 1557 N N . THR A 1 205 ? -17.817 -42.579 30.715 1.00 41.53 205 THR A N 1
ATOM 1558 C CA . THR A 1 205 ? -18.939 -41.617 30.591 1.00 41.53 205 THR A CA 1
ATOM 1559 C C . THR A 1 205 ? -18.540 -40.233 30.067 1.00 41.53 205 THR A C 1
ATOM 1561 O O . THR A 1 205 ? -17.866 -39.449 30.725 1.00 41.53 205 THR A O 1
ATOM 1564 N N . THR A 1 206 ? -19.049 -39.954 28.868 1.00 41.53 206 THR A N 1
ATOM 1565 C CA . THR A 1 206 ? -19.172 -38.662 28.191 1.00 41.53 206 THR A CA 1
ATOM 1566 C C . THR A 1 206 ? -19.955 -37.659 29.040 1.00 41.53 206 THR A C 1
ATOM 1568 O O . THR A 1 206 ? -21.094 -37.938 29.408 1.00 41.53 206 THR A O 1
ATOM 1571 N N . THR A 1 207 ? -19.403 -36.464 29.258 1.00 41.56 207 THR A N 1
ATOM 1572 C CA . THR A 1 207 ? -20.172 -35.313 29.754 1.00 41.56 207 THR A CA 1
ATOM 1573 C C . THR A 1 207 ? -20.204 -34.232 28.684 1.00 41.56 207 THR A C 1
ATOM 1575 O O . THR A 1 207 ? -19.197 -33.607 28.362 1.00 41.56 207 THR A O 1
ATOM 1578 N N . THR A 1 208 ? -21.393 -34.041 28.124 1.00 43.16 208 THR A N 1
ATOM 1579 C CA . THR A 1 208 ? -21.803 -32.883 27.333 1.00 43.16 208 THR A CA 1
ATOM 1580 C C . THR A 1 208 ? -22.128 -31.743 28.294 1.00 43.16 208 THR A C 1
ATOM 1582 O O . THR A 1 208 ? -22.983 -31.910 29.162 1.00 43.16 208 THR A O 1
ATOM 1585 N N . THR A 1 209 ? -21.491 -30.583 28.136 1.00 39.75 209 THR A N 1
ATOM 1586 C CA . THR A 1 209 ? -21.891 -29.360 28.846 1.00 39.75 209 THR A CA 1
ATOM 1587 C C . THR A 1 209 ? -22.676 -28.468 27.893 1.00 39.75 209 THR A C 1
ATOM 1589 O O . THR A 1 209 ? -22.127 -27.885 26.962 1.00 39.75 209 THR A O 1
ATOM 1592 N N . THR A 1 210 ? -23.979 -28.388 28.144 1.00 40.34 210 THR A N 1
ATOM 1593 C CA . THR A 1 210 ? -24.905 -27.391 27.604 1.00 40.34 210 THR A CA 1
ATOM 1594 C C . THR A 1 210 ? -24.828 -26.149 28.492 1.00 40.34 210 THR A C 1
ATOM 1596 O O . THR A 1 210 ? -25.044 -26.265 29.697 1.00 40.34 210 THR A O 1
ATOM 1599 N N . THR A 1 211 ? -24.569 -24.968 27.926 1.00 40.28 211 THR A N 1
ATOM 1600 C CA . THR A 1 211 ? -24.716 -23.692 28.646 1.00 40.28 211 THR A CA 1
ATOM 1601 C C . THR A 1 211 ? -25.887 -22.914 28.061 1.00 40.28 211 THR A C 1
ATOM 1603 O O . THR A 1 211 ? -25.908 -22.578 26.878 1.00 40.28 211 THR A O 1
ATOM 1606 N N . THR A 1 212 ? -26.871 -22.674 28.921 1.00 41.88 212 THR A N 1
ATOM 1607 C CA . THR A 1 212 ? -28.135 -21.981 28.671 1.00 41.88 212 THR A CA 1
ATOM 1608 C C . THR A 1 212 ? -27.968 -20.458 28.677 1.00 41.88 212 THR A C 1
ATOM 1610 O O . THR A 1 212 ? -27.129 -19.896 29.376 1.00 41.88 212 THR A O 1
ATOM 1613 N N . THR A 1 213 ? -28.821 -19.823 27.881 1.00 41.84 213 THR A N 1
ATOM 1614 C CA . THR A 1 213 ? -29.123 -18.400 27.692 1.00 41.84 213 THR A CA 1
ATOM 1615 C C . THR A 1 213 ? -29.433 -17.624 28.981 1.00 41.84 213 THR A C 1
ATOM 1617 O O . THR A 1 213 ? -30.195 -18.109 29.813 1.00 41.84 213 THR A O 1
ATOM 1620 N N . THR A 1 214 ? -29.000 -16.357 29.054 1.00 40.06 214 THR A N 1
ATOM 1621 C CA . THR A 1 214 ? -29.677 -15.320 29.856 1.00 40.06 214 THR A CA 1
ATOM 1622 C C . THR A 1 214 ? -29.882 -14.071 29.001 1.00 40.06 214 THR A C 1
ATOM 1624 O O . THR A 1 214 ? -28.931 -13.427 28.565 1.00 40.06 214 THR A O 1
ATOM 1627 N N . THR A 1 215 ? -31.149 -13.756 28.747 1.00 40.53 215 THR A N 1
ATOM 1628 C CA . THR A 1 215 ? -31.643 -12.526 28.123 1.00 40.53 215 THR A CA 1
ATOM 1629 C C . THR A 1 215 ? -32.089 -11.592 29.244 1.00 40.53 215 THR A C 1
ATOM 1631 O O . THR A 1 215 ? -32.901 -11.999 30.070 1.00 40.53 215 THR A O 1
ATOM 1634 N N . THR A 1 216 ? -31.607 -10.350 29.265 1.00 39.12 216 THR A N 1
ATOM 1635 C CA . THR A 1 216 ? -32.138 -9.312 30.161 1.00 39.12 216 THR A CA 1
ATOM 1636 C C . THR A 1 216 ? -32.813 -8.238 29.317 1.00 39.12 216 THR A C 1
ATOM 1638 O O . THR A 1 216 ? -32.166 -7.521 28.557 1.00 39.12 216 THR A O 1
ATOM 1641 N N . THR A 1 217 ? -34.134 -8.173 29.440 1.00 38.00 217 THR A N 1
ATOM 1642 C CA . THR A 1 217 ? -35.016 -7.125 28.921 1.00 38.00 217 THR A CA 1
ATOM 1643 C C . THR A 1 217 ? -35.274 -6.130 30.050 1.00 38.00 217 THR A C 1
ATOM 1645 O O . THR A 1 217 ? -35.648 -6.552 31.141 1.00 38.00 217 THR A O 1
ATOM 1648 N N . THR A 1 218 ? -35.136 -4.827 29.794 1.00 39.59 218 THR A N 1
ATOM 1649 C CA . THR A 1 218 ? -35.608 -3.782 30.718 1.00 39.59 218 THR A CA 1
ATOM 1650 C C . THR A 1 218 ? -36.557 -2.850 29.973 1.00 39.59 218 THR A C 1
ATOM 1652 O O . THR A 1 218 ? -36.208 -2.286 28.938 1.00 39.59 218 THR A O 1
ATOM 1655 N N . THR A 1 219 ? -37.773 -2.734 30.503 1.00 36.31 219 THR A N 1
ATOM 1656 C CA . THR A 1 219 ? -38.898 -1.959 29.974 1.00 36.31 219 THR A CA 1
ATOM 1657 C C . THR A 1 219 ? -39.026 -0.611 30.701 1.00 36.31 219 THR A C 1
ATOM 1659 O O . THR A 1 219 ? -38.937 -0.545 31.920 1.00 36.31 219 THR A O 1
ATOM 1662 N N . THR A 1 220 ? -39.212 0.430 29.886 1.00 38.56 220 THR A N 1
ATOM 1663 C CA . THR A 1 220 ? -39.948 1.711 29.987 1.00 38.56 220 THR A CA 1
ATOM 1664 C C . THR A 1 220 ? -40.520 2.215 31.323 1.00 38.56 220 THR A C 1
ATOM 1666 O O . THR A 1 220 ? -41.321 1.514 31.928 1.00 38.56 220 THR A O 1
ATOM 1669 N N . THR A 1 221 ? -40.353 3.528 31.584 1.00 36.56 221 THR A N 1
ATOM 1670 C CA . THR A 1 221 ? -41.475 4.420 31.977 1.00 36.56 221 THR A CA 1
ATOM 1671 C C . THR A 1 221 ? -41.257 5.872 31.511 1.00 36.56 221 THR A C 1
ATOM 1673 O O . THR A 1 221 ? -40.215 6.473 31.755 1.00 36.56 221 THR A O 1
ATOM 1676 N N . THR A 1 222 ? -42.267 6.429 30.843 1.00 39.66 222 THR A N 1
ATOM 1677 C CA . THR A 1 222 ? -42.481 7.840 30.461 1.00 39.66 222 THR A CA 1
ATOM 1678 C C . THR A 1 222 ? -43.224 8.617 31.552 1.00 39.66 222 THR A C 1
ATOM 1680 O O . THR A 1 222 ? -44.188 8.070 32.080 1.00 39.66 222 THR A O 1
ATOM 1683 N N . THR A 1 223 ? -42.907 9.907 31.751 1.00 35.12 223 THR A N 1
ATOM 1684 C CA . THR A 1 223 ? -43.835 10.911 32.323 1.00 35.12 223 THR A CA 1
ATOM 1685 C C . THR A 1 223 ? -43.598 12.299 31.696 1.00 35.12 223 THR A C 1
ATOM 1687 O O . THR A 1 223 ? -42.462 12.703 31.465 1.00 35.12 223 THR A O 1
ATOM 1690 N N . THR A 1 224 ? -44.710 12.971 31.389 1.00 37.84 224 THR A N 1
ATOM 1691 C CA . THR A 1 224 ? -44.977 14.265 30.712 1.00 37.84 224 THR A CA 1
ATOM 1692 C C . THR A 1 224 ? -44.549 15.496 31.559 1.00 37.84 224 THR A C 1
ATOM 1694 O O . THR A 1 224 ? -44.242 15.318 32.730 1.00 37.84 224 THR A O 1
ATOM 1697 N N . THR A 1 225 ? -44.454 16.771 31.122 1.00 32.44 225 THR A N 1
ATOM 1698 C CA . THR A 1 225 ? -45.392 17.711 30.432 1.00 32.44 225 THR A CA 1
ATOM 1699 C C . THR A 1 225 ? -44.653 19.100 30.238 1.00 32.44 225 THR A C 1
ATOM 1701 O O . THR A 1 225 ? -43.459 19.149 30.515 1.00 32.44 225 THR A O 1
ATOM 1704 N N . PRO A 1 226 ? -45.287 20.264 29.921 1.00 50.16 226 PRO A N 1
ATOM 1705 C CA . PRO A 1 226 ? -45.488 20.939 28.617 1.00 50.16 226 PRO A CA 1
ATOM 1706 C C . PRO A 1 226 ? -44.660 22.236 28.312 1.00 50.16 226 PRO A C 1
ATOM 1708 O O . PRO A 1 226 ? -44.091 22.859 29.196 1.00 50.16 226 PRO A O 1
ATOM 1711 N N . THR A 1 227 ? -44.696 22.635 27.025 1.00 33.84 227 THR A N 1
ATOM 1712 C CA . THR A 1 227 ? -44.807 23.973 26.359 1.00 33.84 227 THR A CA 1
ATOM 1713 C C . THR A 1 227 ? -44.204 25.260 26.980 1.00 33.84 227 THR A C 1
ATOM 1715 O O . THR A 1 227 ? -44.576 25.621 28.083 1.00 33.84 227 THR A O 1
ATOM 1718 N N . THR A 1 228 ? -43.421 26.047 26.208 1.00 38.47 228 THR A N 1
ATOM 1719 C CA . THR A 1 228 ? -43.774 27.384 25.627 1.00 38.47 228 THR A CA 1
ATOM 1720 C C . THR A 1 228 ? -42.567 28.171 25.076 1.00 38.47 228 THR A C 1
ATOM 1722 O O . THR A 1 228 ? -41.522 28.275 25.703 1.00 38.47 228 THR A O 1
ATOM 1725 N N . THR A 1 229 ? -42.797 28.768 23.905 1.00 38.91 229 THR A N 1
ATOM 1726 C CA . THR A 1 229 ? -42.171 29.912 23.211 1.00 38.91 229 THR A CA 1
ATOM 1727 C C . THR A 1 229 ? -41.580 31.035 24.085 1.00 38.91 229 THR A C 1
ATOM 1729 O O . THR A 1 229 ? -42.250 31.490 25.005 1.00 38.91 229 THR A O 1
ATOM 1732 N N . GLY A 1 230 ? -40.428 31.612 23.691 1.00 33.25 230 GLY A N 1
ATOM 1733 C CA . GLY A 1 230 ? -40.067 32.992 24.075 1.00 33.25 230 GLY A CA 1
ATOM 1734 C C . GLY A 1 230 ? -38.573 33.366 24.104 1.00 33.25 230 GLY A C 1
ATOM 1735 O O . GLY A 1 230 ? -37.860 32.959 25.004 1.00 33.25 230 GLY A O 1
ATOM 1736 N N . ALA A 1 231 ? -38.166 34.188 23.129 1.00 39.62 231 ALA A N 1
ATOM 1737 C CA . ALA A 1 231 ? -37.261 35.354 23.173 1.00 39.62 231 ALA A CA 1
ATOM 1738 C C . ALA A 1 231 ? -35.922 35.384 23.967 1.00 39.62 231 ALA A C 1
ATOM 1740 O O . ALA A 1 231 ? -35.838 35.136 25.162 1.00 39.62 231 ALA A O 1
ATOM 1741 N N . THR A 1 232 ? -34.903 35.879 23.249 1.00 42.53 232 THR A N 1
ATOM 1742 C CA . THR A 1 232 ? -33.709 36.657 23.642 1.00 42.53 232 THR A CA 1
ATOM 1743 C C . THR A 1 232 ? -33.665 37.188 25.081 1.00 42.53 232 THR A C 1
ATOM 1745 O O . THR A 1 232 ? -34.556 37.941 25.457 1.00 42.53 232 THR A O 1
ATOM 1748 N N . THR A 1 233 ? -32.569 36.945 25.819 1.00 41.22 233 THR A N 1
ATOM 1749 C CA . THR A 1 233 ? -31.975 37.880 26.804 1.00 41.22 233 THR A CA 1
ATOM 1750 C C . THR A 1 233 ? -30.556 37.437 27.210 1.00 41.22 233 THR A C 1
ATOM 1752 O O . THR A 1 233 ? -30.216 36.260 27.246 1.00 41.22 233 THR A O 1
ATOM 1755 N N . THR A 1 234 ? -29.742 38.460 27.433 1.00 43.09 234 THR A N 1
ATOM 1756 C CA . THR A 1 234 ? -28.317 38.617 27.755 1.00 43.09 234 THR A CA 1
ATOM 1757 C C . THR A 1 234 ? -27.698 37.735 28.852 1.00 43.09 234 THR A C 1
ATOM 1759 O O . THR A 1 234 ? -28.318 37.457 29.873 1.00 43.09 234 THR A O 1
ATOM 1762 N N . LEU A 1 235 ? -26.409 37.414 28.665 1.00 51.88 235 LEU A N 1
ATOM 1763 C CA . LEU A 1 235 ? -25.492 36.796 29.636 1.00 51.88 235 LEU A CA 1
ATOM 1764 C C . LEU A 1 235 ? -25.176 37.761 30.807 1.00 51.88 235 LEU A C 1
ATOM 1766 O O . LEU A 1 235 ? -24.733 38.879 30.531 1.00 51.88 235 LEU A O 1
ATOM 1770 N N . PRO A 1 236 ? -25.308 37.367 32.088 1.00 53.88 236 PRO A N 1
ATOM 1771 C CA . PRO A 1 236 ? -24.707 38.103 33.199 1.00 53.88 236 PRO A CA 1
ATOM 1772 C C . PRO A 1 236 ? -23.240 37.683 33.419 1.00 53.88 236 PRO A C 1
ATOM 1774 O O . PRO A 1 236 ? -22.897 36.503 33.329 1.00 53.88 236 PRO A O 1
ATOM 1777 N N . GLY A 1 237 ? -22.374 38.671 33.669 1.00 53.19 237 GLY A N 1
ATOM 1778 C CA . GLY A 1 237 ? -20.937 38.498 33.912 1.00 53.19 237 GLY A CA 1
ATOM 1779 C C . GLY A 1 237 ? -20.602 37.891 35.286 1.00 53.19 237 GLY A C 1
ATOM 1780 O O . GLY A 1 237 ? -21.466 37.833 36.163 1.00 53.19 237 GLY A O 1
ATOM 1781 N N . PRO A 1 238 ? -19.358 37.413 35.477 1.00 73.62 238 PRO A N 1
ATOM 1782 C CA . PRO A 1 238 ? -18.952 36.708 36.691 1.00 73.62 238 PRO A CA 1
ATOM 1783 C C . PRO A 1 238 ? -18.789 37.646 37.908 1.00 73.62 238 PRO A C 1
ATOM 1785 O O . PRO A 1 238 ? -18.414 38.806 37.732 1.00 73.62 238 PRO A O 1
ATOM 1788 N N . PRO A 1 239 ? -19.045 37.155 39.138 1.00 69.12 239 PRO A N 1
ATOM 1789 C CA . PRO A 1 239 ? -18.946 37.943 40.368 1.00 69.12 239 PRO A CA 1
ATOM 1790 C C . PRO A 1 239 ? -17.492 38.214 40.796 1.00 69.12 239 PRO A C 1
ATOM 1792 O O . PRO A 1 239 ? -16.615 37.361 40.664 1.00 69.12 239 PRO A O 1
ATOM 1795 N N . GLU A 1 240 ? -17.268 39.413 41.333 1.00 62.38 240 GLU A N 1
ATOM 1796 C CA . GLU A 1 240 ? -15.988 39.940 41.822 1.00 62.38 240 GLU A CA 1
ATOM 1797 C C . GLU A 1 240 ? -15.646 39.388 43.229 1.00 62.38 240 GLU A C 1
ATOM 1799 O O . GLU A 1 240 ? -16.556 39.192 44.042 1.00 62.38 240 GLU A O 1
ATOM 1804 N N . PRO A 1 241 ? -14.367 39.094 43.543 1.00 72.06 241 PRO A N 1
ATOM 1805 C CA . PRO A 1 241 ? -13.981 38.529 44.837 1.00 72.06 241 PRO A CA 1
ATOM 1806 C C . PRO A 1 241 ? -13.945 39.580 45.970 1.00 72.06 241 PRO A C 1
ATOM 1808 O O . PRO A 1 241 ? -13.692 40.756 45.717 1.00 72.06 241 PRO A O 1
ATOM 1811 N N . PRO A 1 242 ? -14.174 39.167 47.233 1.00 64.69 242 PRO A N 1
ATOM 1812 C CA . PRO A 1 242 ? -14.290 40.081 48.369 1.00 64.69 242 PRO A CA 1
ATOM 1813 C C . PRO A 1 242 ? -12.951 40.720 48.767 1.00 64.69 242 PRO A C 1
ATOM 1815 O O . PRO A 1 242 ? -11.950 40.024 48.940 1.00 64.69 242 PRO A O 1
ATOM 1818 N N . SER A 1 243 ? -12.968 42.040 48.969 1.00 59.81 243 SER A N 1
ATOM 1819 C CA . SER A 1 243 ? -11.853 42.817 49.522 1.00 59.81 243 SER A CA 1
ATOM 1820 C C . SER A 1 243 ? -11.597 42.478 50.991 1.00 59.81 243 SER A C 1
ATOM 1822 O O . SER A 1 243 ? -12.504 42.565 51.822 1.00 59.81 243 SER A O 1
ATOM 1824 N N . GLY A 1 244 ? -10.342 42.153 51.292 1.00 55.16 244 GLY A N 1
ATOM 1825 C CA . GLY A 1 244 ? -9.712 42.270 52.606 1.00 55.16 244 GLY A CA 1
ATOM 1826 C C . GLY A 1 244 ? -8.539 43.233 52.517 1.00 55.16 244 GLY A C 1
ATOM 1827 O O . GLY A 1 244 ? -7.957 43.326 51.412 1.00 55.16 244 GLY A O 1
#

Nearest PDB structures (foldseek):
  6ovm-assembly1_R  TM=8.809E-01  e=3.628E-09  Pseudomonas capeferrum
  4m0n-assembly1_A  TM=8.063E-01  e=4.179E-08  Parabacteroides distasonis ATCC 8503
  4m0h-assembly2_B  TM=7.957E-01  e=4.179E-08  Parabacteroides distasonis ATCC 8503
  4hab-assembly3_C  TM=2.075E-01  e=6.538E-01  Homo sapiens

InterPro domains:
  IPR006860 FecR protein [PF04773] (17-120)

Mean predicted aligned error: 16.91 Å

Solvent-accessible surface area (backbone atoms only — not comparable to full-atom values): 15250 Å² total; per-residue (Å²): 129,85,78,86,77,85,88,57,90,89,64,86,83,58,80,65,38,74,50,73,35,48,80,97,26,64,45,76,47,78,45,97,82,68,24,39,38,15,29,11,37,52,16,36,38,34,34,66,41,76,48,79,39,76,93,76,28,36,31,44,35,36,37,38,40,63,32,22,36,39,36,36,39,41,54,67,62,85,89,36,85,38,59,51,33,36,44,33,43,70,19,31,36,33,44,43,63,39,24,34,34,38,39,37,27,82,42,67,44,39,33,40,40,35,24,64,32,61,42,36,40,39,19,21,60,82,44,68,90,53,64,47,75,32,39,55,43,17,31,31,50,27,43,50,83,47,77,61,46,76,70,40,81,56,54,70,69,59,55,51,58,71,47,60,64,33,51,78,92,64,97,70,80,89,78,78,84,78,81,78,82,84,83,86,80,88,87,86,87,89,81,89,83,89,82,88,84,84,89,83,89,81,88,82,83,91,81,85,86,84,84,83,87,85,86,88,85,86,84,88,88,89,86,89,88,85,90,84,89,82,81,91,84,84,87,83,79,86,86,82,82,85,88,127

Sequence (244 aa):
VPSPITVTLGMPVHLHDRVRTGADSRLRIELLDGSIMGLGERADLNLDEFEFIPEKKKRSAFFRIALGKLRVFARDLAGFKERGFKVRTPTAILGVRGTLFLVWVQSKTITKVVCLENVIEVANALKPTEFVVLTKDLATDIIGGETPTKPILMTEDQLRELQIGLGATTTEATTTEATTTESTTTEATTTAATTTTSTTTTTTTTTTTTTTTTTTTTTTTTTTTPTTTGATTTLPGPPEPPSG